Protein AF-A0A8S9YYG6-F1 (afdb_monomer_lite)

pLDDT: mean 79.01, std 20.48, range [34.97, 98.5]

Structure (mmCIF, N/CA/C/O backbone):
data_AF-A0A8S9YYG6-F1
#
_entry.id   AF-A0A8S9YYG6-F1
#
loop_
_atom_site.group_PDB
_atom_site.id
_atom_site.type_symbol
_atom_site.label_atom_id
_atom_site.label_alt_id
_atom_site.label_comp_id
_atom_site.label_asym_id
_atom_site.label_entity_id
_atom_site.label_seq_id
_atom_site.pdbx_PDB_ins_code
_atom_site.Cartn_x
_atom_site.Cartn_y
_atom_site.Cartn_z
_atom_site.occupancy
_atom_site.B_iso_or_equiv
_atom_site.auth_seq_id
_atom_site.auth_comp_id
_atom_site.auth_asym_id
_atom_site.auth_atom_id
_atom_site.pdbx_PDB_model_num
ATOM 1 N N . ALA A 1 1 ? 2.248 -17.897 -28.422 1.00 47.41 1 ALA A N 1
ATOM 2 C CA . ALA A 1 1 ? 2.903 -17.879 -27.096 1.00 47.41 1 ALA A CA 1
ATOM 3 C C . ALA A 1 1 ? 4.274 -17.181 -27.095 1.00 47.41 1 ALA A C 1
ATOM 5 O O . ALA A 1 1 ? 4.609 -16.596 -26.083 1.00 47.41 1 ALA A O 1
ATOM 6 N N . LEU A 1 2 ? 5.041 -17.162 -28.199 1.00 40.94 2 LEU A N 1
ATOM 7 C CA . LEU A 1 2 ? 6.378 -16.527 -28.265 1.00 40.94 2 LEU A CA 1
ATOM 8 C C . LEU A 1 2 ? 6.400 -14.985 -28.412 1.00 40.94 2 LEU A C 1
ATOM 10 O O . LEU A 1 2 ? 7.460 -14.387 -28.316 1.00 40.94 2 LEU A O 1
ATOM 14 N N . LEU A 1 3 ? 5.249 -14.335 -28.631 1.00 44.53 3 LEU A N 1
ATOM 15 C CA . LEU A 1 3 ? 5.132 -12.883 -28.876 1.00 44.53 3 LEU A CA 1
ATOM 16 C C . LEU A 1 3 ? 4.647 -12.075 -27.656 1.00 44.53 3 LEU A C 1
ATOM 18 O O . LEU A 1 3 ? 4.335 -10.899 -27.794 1.00 44.53 3 LEU A O 1
ATOM 22 N N . LEU A 1 4 ? 4.533 -12.703 -26.480 1.00 49.31 4 LEU A N 1
ATOM 23 C CA . LEU A 1 4 ? 3.984 -12.079 -25.263 1.00 49.31 4 LEU A CA 1
ATOM 24 C C . LEU A 1 4 ? 5.024 -11.867 -24.151 1.00 49.31 4 LEU A C 1
ATOM 26 O O . LEU A 1 4 ? 4.662 -11.413 -23.073 1.00 49.31 4 LEU A O 1
ATOM 30 N N . ASN A 1 5 ? 6.294 -12.177 -24.412 1.00 48.41 5 ASN A N 1
ATOM 31 C CA . ASN A 1 5 ? 7.400 -11.820 -23.524 1.00 48.41 5 ASN A CA 1
ATOM 32 C C . ASN A 1 5 ? 8.101 -10.570 -24.064 1.00 48.41 5 ASN A C 1
ATOM 34 O O . ASN A 1 5 ? 8.130 -10.365 -25.279 1.00 48.41 5 ASN A O 1
ATOM 38 N N . ASP A 1 6 ? 8.710 -9.782 -23.177 1.00 54.34 6 ASP A N 1
ATOM 39 C CA . ASP A 1 6 ? 9.427 -8.543 -23.521 1.00 54.34 6 ASP A CA 1
ATOM 40 C C . ASP A 1 6 ? 10.503 -8.761 -24.606 1.00 54.34 6 ASP A C 1
ATOM 42 O O . ASP A 1 6 ? 10.710 -7.914 -25.473 1.00 54.34 6 ASP A O 1
ATOM 46 N N . GLU A 1 7 ? 11.108 -9.951 -24.655 1.00 52.62 7 GLU A N 1
ATOM 47 C CA . GLU A 1 7 ? 12.046 -10.362 -25.711 1.00 52.62 7 GLU A CA 1
ATOM 48 C C . GLU A 1 7 ? 11.368 -10.560 -27.083 1.00 52.62 7 GLU A C 1
ATOM 50 O O . GLU A 1 7 ? 11.946 -10.253 -28.127 1.00 52.62 7 GLU A O 1
ATOM 55 N N . GLY A 1 8 ? 10.113 -11.017 -27.099 1.00 54.28 8 GLY A N 1
ATOM 56 C CA . GLY A 1 8 ? 9.310 -11.197 -28.311 1.00 54.28 8 GLY A CA 1
ATOM 57 C C . GLY A 1 8 ? 8.851 -9.874 -28.932 1.00 54.28 8 GLY A C 1
ATOM 58 O O . GLY A 1 8 ? 8.737 -9.782 -30.155 1.00 54.28 8 GLY A O 1
ATOM 59 N N . VAL A 1 9 ? 8.656 -8.831 -28.116 1.00 60.47 9 VAL A N 1
ATOM 60 C CA . VAL A 1 9 ? 8.326 -7.471 -28.583 1.00 60.47 9 VAL A CA 1
ATOM 61 C C . VAL A 1 9 ? 9.537 -6.815 -29.251 1.00 60.47 9 VAL A C 1
ATOM 63 O O . VAL A 1 9 ? 9.397 -6.195 -30.306 1.00 60.47 9 VAL A O 1
ATOM 66 N N . VAL A 1 10 ? 10.742 -7.018 -28.707 1.00 62.31 10 VAL A N 1
ATOM 67 C CA . VAL A 1 10 ? 11.998 -6.559 -29.329 1.00 62.31 10 VAL A CA 1
ATOM 68 C C . VAL A 1 10 ? 12.250 -7.281 -30.657 1.00 62.31 10 VAL A C 1
ATOM 70 O O . VAL A 1 10 ? 12.630 -6.648 -31.643 1.00 62.31 10 VAL A O 1
ATOM 73 N N . PHE A 1 11 ? 11.969 -8.586 -30.723 1.00 55.28 11 PHE A N 1
ATOM 74 C CA . PHE A 1 11 ? 12.115 -9.373 -31.951 1.00 55.28 11 PHE A CA 1
ATOM 75 C C . PHE A 1 11 ? 11.117 -8.948 -33.044 1.00 55.28 11 PHE A C 1
ATOM 77 O O . PHE A 1 11 ? 11.491 -8.806 -34.210 1.00 55.28 11 PHE A O 1
ATOM 84 N N . ALA A 1 12 ? 9.863 -8.668 -32.673 1.00 59.69 12 ALA A N 1
ATOM 85 C CA . ALA A 1 12 ? 8.864 -8.119 -33.590 1.00 59.69 12 ALA A CA 1
ATOM 86 C C . ALA A 1 12 ? 9.235 -6.700 -34.063 1.00 59.69 12 ALA A C 1
ATOM 88 O O . ALA A 1 12 ? 9.095 -6.397 -35.247 1.00 59.69 12 ALA A O 1
ATOM 89 N N . GLY A 1 13 ? 9.780 -5.854 -33.180 1.00 59.06 13 GLY A N 1
ATOM 90 C CA . GLY A 1 13 ? 10.281 -4.520 -33.533 1.00 59.06 13 GLY A CA 1
ATOM 91 C C . GLY A 1 13 ? 11.456 -4.548 -34.520 1.00 59.06 13 GLY A C 1
ATOM 92 O O . GLY A 1 13 ? 11.481 -3.764 -35.469 1.00 59.06 13 GLY A O 1
ATOM 93 N N . LEU A 1 14 ? 12.387 -5.495 -34.360 1.00 58.00 14 LEU A N 1
ATOM 94 C CA . LEU A 1 14 ? 13.479 -5.733 -35.315 1.00 58.00 14 LEU A CA 1
ATOM 95 C C . LEU A 1 14 ? 12.957 -6.205 -36.682 1.00 58.00 14 LEU A C 1
ATOM 97 O O . LEU A 1 14 ? 13.422 -5.717 -37.711 1.00 58.00 14 LEU A O 1
ATOM 101 N N . LEU A 1 15 ? 11.959 -7.094 -36.714 1.00 56.62 15 LEU A N 1
ATOM 102 C CA . LEU A 1 15 ? 11.349 -7.587 -37.959 1.00 56.62 15 LEU A CA 1
ATOM 103 C C . LEU A 1 15 ? 10.562 -6.508 -38.716 1.00 56.62 15 LEU A C 1
ATOM 105 O O . LEU A 1 15 ? 10.611 -6.470 -39.946 1.00 56.62 15 LEU A O 1
ATOM 109 N N . VAL A 1 16 ? 9.893 -5.594 -38.007 1.00 58.41 16 VAL A N 1
ATOM 110 C CA . VAL A 1 16 ? 9.243 -4.425 -38.625 1.00 58.41 16 VAL A CA 1
ATOM 111 C C . VAL A 1 16 ? 10.290 -3.505 -39.269 1.00 58.41 16 VAL A C 1
ATOM 113 O O . VAL A 1 16 ? 10.078 -3.031 -40.384 1.00 58.41 16 VAL A O 1
ATOM 116 N N . GLY A 1 17 ? 11.469 -3.344 -38.657 1.00 50.53 17 GLY A N 1
ATOM 117 C CA . GLY A 1 17 ? 12.606 -2.653 -39.281 1.00 50.53 17 GLY A CA 1
ATOM 118 C C . GLY A 1 17 ? 13.173 -3.381 -40.509 1.00 50.53 17 GLY A C 1
ATOM 119 O O . GLY A 1 17 ? 13.521 -2.740 -41.498 1.00 50.53 17 GLY A O 1
ATOM 120 N N . LEU A 1 18 ? 13.198 -4.717 -40.506 1.00 51.56 18 LEU A N 1
ATOM 121 C CA . LEU A 1 18 ? 13.651 -5.520 -41.651 1.00 51.56 18 LEU A CA 1
ATOM 122 C C . LEU A 1 18 ? 12.659 -5.507 -42.824 1.00 51.56 18 LEU A C 1
ATOM 124 O O . LEU A 1 18 ? 13.090 -5.580 -43.970 1.00 51.56 18 LEU A O 1
ATOM 128 N N . SER A 1 19 ? 11.357 -5.339 -42.568 1.00 48.84 19 SER A N 1
ATOM 129 C CA . SER A 1 19 ? 10.352 -5.155 -43.631 1.00 48.84 19 SER A CA 1
ATOM 130 C C . SER A 1 19 ? 10.497 -3.834 -44.403 1.00 48.84 19 SER A C 1
ATOM 132 O O . SER A 1 19 ? 9.931 -3.695 -45.481 1.00 48.84 19 SER A O 1
ATOM 134 N N . SER A 1 20 ? 11.295 -2.893 -43.878 1.00 48.16 20 SER A N 1
ATOM 135 C CA . SER A 1 20 ? 11.704 -1.660 -44.569 1.00 48.16 20 SER A CA 1
ATOM 136 C C . SER A 1 20 ? 13.059 -1.757 -45.281 1.00 48.16 20 SER A C 1
ATOM 138 O O . SER A 1 20 ? 13.496 -0.789 -45.901 1.00 48.16 20 SER A O 1
ATOM 140 N N . ILE A 1 21 ? 13.727 -2.915 -45.227 1.00 45.22 21 ILE A N 1
ATOM 141 C CA . ILE A 1 21 ? 14.883 -3.182 -46.083 1.00 45.22 21 ILE A CA 1
ATOM 142 C C . ILE A 1 21 ? 14.340 -3.708 -47.406 1.00 45.22 21 ILE A C 1
ATOM 144 O O . ILE A 1 21 ? 14.107 -4.905 -47.579 1.00 45.22 21 ILE A O 1
ATOM 148 N N . ASP A 1 22 ? 14.132 -2.785 -48.342 1.00 43.47 22 ASP A N 1
ATOM 149 C CA . ASP A 1 22 ? 13.953 -3.092 -49.755 1.00 43.47 22 ASP A CA 1
ATOM 150 C C . ASP A 1 22 ? 15.165 -3.900 -50.253 1.00 43.47 22 ASP A C 1
ATOM 152 O O . ASP A 1 22 ? 16.154 -3.358 -50.747 1.00 43.47 22 ASP A O 1
ATOM 156 N N . PHE A 1 23 ? 15.070 -5.230 -50.208 1.00 40.38 23 PHE A N 1
ATOM 157 C CA . PHE A 1 23 ? 15.963 -6.133 -50.947 1.00 40.38 23 PHE A CA 1
ATOM 158 C C . PHE A 1 23 ? 15.821 -5.978 -52.480 1.00 40.38 23 PHE A C 1
ATOM 160 O O . PHE A 1 23 ? 16.433 -6.720 -53.245 1.00 40.38 23 PHE A O 1
ATOM 167 N N . CYS A 1 24 ? 15.038 -5.000 -52.949 1.00 43.31 24 CYS A N 1
ATOM 168 C CA . CYS A 1 24 ? 14.761 -4.746 -54.357 1.00 43.31 24 CYS A CA 1
ATOM 169 C C . CYS A 1 24 ? 15.708 -3.736 -55.032 1.00 43.31 24 CYS A C 1
ATOM 171 O O . CYS A 1 24 ? 15.584 -3.542 -56.239 1.00 43.31 24 CYS A O 1
ATOM 173 N N . PHE A 1 25 ? 16.657 -3.107 -54.326 1.00 42.94 25 PHE A N 1
ATOM 174 C CA . PHE A 1 25 ? 17.347 -1.916 -54.859 1.00 42.94 25 PHE A CA 1
ATOM 175 C C . PHE A 1 25 ? 18.713 -2.117 -55.544 1.00 42.94 25 PHE A C 1
ATOM 177 O O . PHE A 1 25 ? 19.349 -1.133 -55.901 1.00 42.94 25 PHE A O 1
ATOM 184 N N . ALA A 1 26 ? 19.176 -3.350 -55.785 1.00 42.75 26 ALA A N 1
ATOM 185 C CA . ALA A 1 26 ? 20.445 -3.561 -56.512 1.00 42.75 26 ALA A CA 1
ATOM 186 C C . ALA A 1 26 ? 20.416 -4.620 -57.628 1.00 42.75 26 ALA A C 1
ATOM 188 O O . ALA A 1 26 ? 21.370 -4.709 -58.397 1.00 42.75 26 ALA A O 1
ATOM 189 N N . LEU A 1 27 ? 19.340 -5.406 -57.756 1.00 43.62 27 LEU A N 1
ATOM 190 C CA . LEU A 1 27 ? 19.240 -6.438 -58.800 1.00 43.62 27 LEU A CA 1
ATOM 191 C C . LEU A 1 27 ? 18.467 -5.986 -60.044 1.00 43.62 27 LEU A C 1
ATOM 193 O O . LEU A 1 27 ? 18.542 -6.655 -61.068 1.00 43.62 27 LEU A O 1
ATOM 197 N N . LYS A 1 28 ? 17.731 -4.869 -59.982 1.00 45.53 28 LYS A N 1
ATOM 198 C CA . LYS A 1 28 ? 16.857 -4.440 -61.084 1.00 45.53 28 LYS A CA 1
ATOM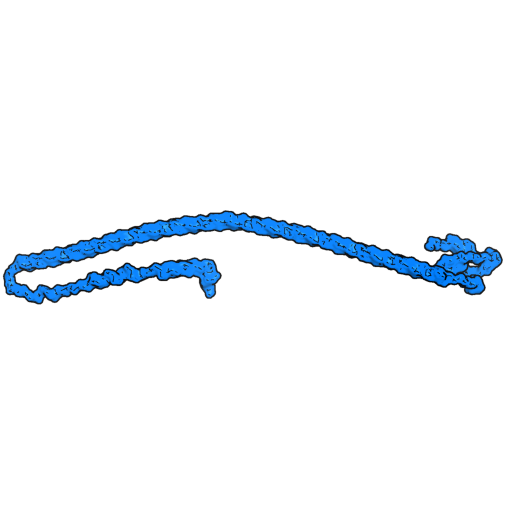 199 C C . LYS A 1 28 ? 17.552 -3.545 -62.114 1.00 45.53 28 LYS A C 1
ATOM 201 O O . LYS A 1 28 ? 17.238 -3.650 -63.293 1.00 45.53 28 LYS A O 1
ATOM 206 N N . ASP A 1 29 ? 18.533 -2.750 -61.691 1.00 46.09 29 ASP A N 1
ATOM 207 C CA . ASP A 1 29 ? 19.128 -1.716 -62.551 1.00 46.09 29 ASP A CA 1
ATOM 208 C C . ASP A 1 29 ? 20.400 -2.163 -63.294 1.00 46.09 29 ASP A C 1
ATOM 210 O O . ASP A 1 29 ? 20.856 -1.458 -64.185 1.00 46.09 29 ASP A O 1
ATOM 214 N N . ASN A 1 30 ? 20.939 -3.355 -63.001 1.00 45.44 30 ASN A N 1
ATOM 215 C CA . ASN A 1 30 ? 22.165 -3.872 -63.635 1.00 45.44 30 ASN A CA 1
ATOM 216 C C . ASN A 1 30 ? 21.951 -5.105 -64.534 1.00 45.44 30 ASN A C 1
ATOM 218 O O . ASN A 1 30 ? 22.908 -5.623 -65.101 1.00 45.44 30 ASN A O 1
ATOM 222 N N . LEU A 1 31 ? 20.712 -5.585 -64.702 1.00 49.50 31 LEU A N 1
ATOM 223 C CA . LEU A 1 31 ? 20.429 -6.682 -65.643 1.00 49.50 31 LEU A CA 1
ATOM 224 C C . LEU A 1 31 ? 20.452 -6.220 -67.108 1.00 49.50 31 LEU A C 1
ATOM 226 O O . LEU A 1 31 ? 20.709 -7.033 -67.986 1.00 49.50 31 LEU A O 1
ATOM 230 N N . GLY A 1 32 ? 20.255 -4.923 -67.369 1.00 49.50 32 GLY A N 1
ATOM 231 C CA . GLY A 1 32 ? 20.348 -4.354 -68.719 1.00 49.50 32 GLY A CA 1
ATOM 232 C C . GLY A 1 32 ? 21.781 -4.220 -69.252 1.00 49.50 32 GLY A C 1
ATOM 233 O O . GLY A 1 32 ? 21.962 -4.139 -70.460 1.00 49.50 32 GLY A O 1
ATOM 234 N N . GLU A 1 33 ? 22.801 -4.234 -68.384 1.00 46.62 33 GLU A N 1
ATOM 235 C CA . GLU A 1 33 ? 24.218 -4.202 -68.797 1.00 46.62 33 GLU A CA 1
ATOM 236 C C . GLU A 1 33 ? 24.792 -5.597 -69.108 1.00 46.62 33 GLU A C 1
ATOM 238 O O . GLU A 1 33 ? 25.866 -5.689 -69.703 1.00 46.62 33 GLU A O 1
ATOM 243 N N . LEU A 1 34 ? 24.081 -6.685 -68.769 1.00 43.09 34 LEU A N 1
ATOM 244 C CA . LEU A 1 34 ? 24.448 -8.046 -69.193 1.00 43.09 34 LEU A CA 1
ATOM 245 C C . LEU A 1 34 ? 23.932 -8.406 -70.598 1.00 43.09 34 LEU A C 1
ATOM 247 O O . LEU A 1 34 ? 24.411 -9.375 -71.182 1.00 43.09 34 LEU A O 1
ATOM 251 N N . ASP A 1 35 ? 23.012 -7.612 -71.152 1.00 42.75 35 ASP A N 1
ATOM 252 C CA . ASP A 1 35 ? 22.469 -7.756 -72.508 1.00 42.75 35 ASP A CA 1
ATOM 253 C C . ASP A 1 35 ? 23.277 -6.931 -73.527 1.00 42.75 35 ASP A C 1
ATOM 255 O O . ASP A 1 35 ? 22.727 -6.237 -74.383 1.00 42.75 35 ASP A O 1
ATOM 259 N N . TYR A 1 36 ? 24.611 -7.010 -73.476 1.00 39.31 36 TYR A N 1
ATOM 260 C CA . TYR A 1 36 ? 25.388 -6.689 -74.671 1.00 39.31 36 TYR A CA 1
ATOM 261 C C . TYR A 1 36 ? 25.234 -7.866 -75.638 1.00 39.31 36 TYR A C 1
ATOM 263 O O . TYR A 1 36 ? 25.725 -8.958 -75.331 1.00 39.31 36 TYR A O 1
ATOM 271 N N . PRO A 1 37 ? 24.594 -7.699 -76.813 1.00 37.88 37 PRO A N 1
ATOM 272 C CA . PRO A 1 37 ? 24.719 -8.700 -77.850 1.00 37.88 37 PRO A CA 1
ATOM 273 C C . PRO A 1 37 ? 26.208 -8.788 -78.162 1.00 37.88 37 PRO A C 1
ATOM 275 O O . PRO A 1 37 ? 26.823 -7.833 -78.641 1.00 37.88 37 PRO A O 1
ATOM 278 N N . VAL A 1 38 ? 26.813 -9.935 -77.865 1.00 38.41 38 VAL A N 1
ATOM 279 C CA . VAL A 1 38 ? 28.084 -10.282 -78.477 1.00 38.41 38 VAL A CA 1
ATOM 280 C C . VAL A 1 38 ? 27.770 -10.399 -79.964 1.00 38.41 38 VAL A C 1
ATOM 282 O O . VAL A 1 38 ? 27.287 -11.433 -80.420 1.00 38.41 38 VAL A O 1
ATOM 285 N N . CYS A 1 39 ? 27.945 -9.305 -80.709 1.00 34.97 39 CYS A N 1
ATOM 286 C CA . CYS A 1 39 ? 27.853 -9.292 -82.161 1.00 34.97 39 CYS A CA 1
ATOM 287 C C . CYS A 1 39 ? 28.974 -10.180 -82.709 1.00 34.97 39 CYS A C 1
ATOM 289 O O . CYS A 1 39 ? 30.041 -9.710 -83.095 1.00 34.97 39 CYS A O 1
ATOM 291 N N . PHE A 1 40 ? 28.718 -11.484 -82.762 1.00 37.22 40 PHE A N 1
ATOM 292 C CA . PHE A 1 40 ? 29.447 -12.447 -83.579 1.00 37.22 40 PHE A CA 1
ATOM 293 C C . PHE A 1 40 ? 28.984 -12.343 -85.041 1.00 37.22 40 PHE A C 1
ATOM 295 O O . PHE A 1 40 ? 28.676 -13.337 -85.682 1.00 37.22 40 PHE A O 1
ATOM 302 N N . GLU A 1 41 ? 28.944 -11.132 -85.592 1.00 41.06 41 GLU A N 1
ATOM 303 C CA . GLU A 1 41 ? 28.797 -10.911 -87.032 1.00 41.06 41 GLU A CA 1
ATOM 304 C C . GLU A 1 41 ? 29.797 -9.845 -87.481 1.00 41.06 41 GLU A C 1
ATOM 306 O O . GLU A 1 41 ? 29.459 -8.745 -87.896 1.00 41.06 41 GLU A O 1
ATOM 311 N N . CYS A 1 42 ? 31.079 -10.195 -87.395 1.00 36.22 42 CYS A N 1
ATOM 312 C CA . CYS A 1 42 ? 32.102 -9.620 -88.269 1.00 36.22 42 CYS A CA 1
ATOM 313 C C . CYS A 1 42 ? 33.007 -10.726 -88.836 1.00 36.22 42 CYS A C 1
ATOM 315 O O . CYS A 1 42 ? 34.211 -10.572 -89.004 1.00 36.22 42 CYS A O 1
ATOM 317 N N . ALA A 1 43 ? 32.411 -11.886 -89.121 1.00 40.59 43 ALA A N 1
ATOM 318 C CA . ALA A 1 43 ? 33.054 -12.982 -89.830 1.00 40.59 43 ALA A CA 1
ATOM 319 C C . ALA A 1 43 ? 32.411 -13.125 -91.211 1.00 40.59 43 ALA A C 1
ATOM 321 O O . ALA A 1 43 ? 31.717 -14.104 -91.447 1.00 40.59 43 ALA A O 1
ATOM 322 N N . GLN A 1 44 ? 32.591 -12.125 -92.085 1.00 46.09 44 GLN A N 1
ATOM 323 C CA . GLN A 1 44 ? 32.555 -12.263 -93.553 1.00 46.09 44 GLN A CA 1
ATOM 324 C C . GLN A 1 44 ? 32.662 -10.894 -94.244 1.00 46.09 44 GLN A C 1
ATOM 326 O O . GLN A 1 44 ? 31.712 -10.406 -94.844 1.00 46.09 44 GLN A O 1
ATOM 331 N N . VAL A 1 45 ? 33.856 -10.294 -94.251 1.00 40.72 45 VAL A N 1
ATOM 332 C CA . VAL A 1 45 ? 34.241 -9.402 -95.354 1.00 40.72 45 VAL A CA 1
ATOM 333 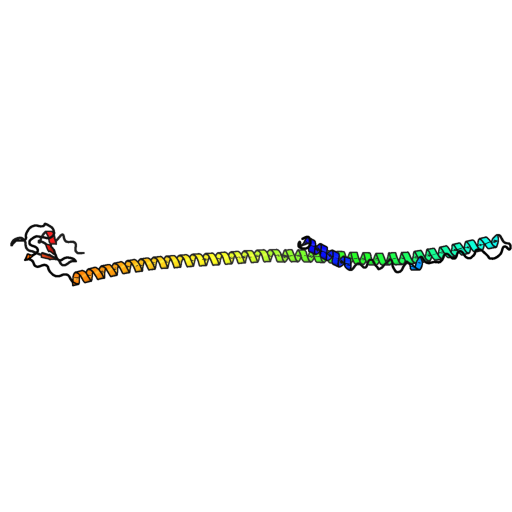C C . VAL A 1 45 ? 35.670 -9.732 -95.787 1.00 40.72 45 VAL A C 1
ATOM 335 O O . VAL A 1 45 ? 36.640 -9.307 -95.183 1.00 40.72 45 VAL A O 1
ATOM 338 N N . ARG A 1 46 ? 35.731 -10.518 -96.867 1.00 39.22 46 ARG A N 1
ATOM 339 C CA . ARG A 1 46 ? 36.767 -10.574 -97.912 1.00 39.22 46 ARG A CA 1
ATOM 340 C C . ARG A 1 46 ? 38.228 -10.803 -97.502 1.00 39.22 46 ARG A C 1
ATOM 342 O O . ARG A 1 46 ? 38.962 -9.893 -97.151 1.00 39.22 46 ARG A O 1
ATOM 349 N N . GLN A 1 47 ? 38.670 -12.026 -97.802 1.00 47.31 47 GLN A N 1
ATOM 350 C CA . GLN A 1 47 ? 40.029 -12.348 -98.238 1.00 47.31 47 GLN A CA 1
ATOM 351 C C . GLN A 1 47 ? 40.512 -11.368 -99.320 1.00 47.31 47 GLN A C 1
ATOM 353 O O . GLN A 1 47 ? 40.173 -11.568 -100.483 1.00 47.31 47 GLN A O 1
ATOM 358 N N . ILE A 1 48 ? 41.312 -10.363 -98.961 1.00 40.25 48 ILE A N 1
ATOM 359 C CA . ILE A 1 48 ? 42.364 -9.780 -99.809 1.00 40.25 48 ILE A CA 1
ATOM 360 C C . ILE A 1 48 ? 43.481 -9.292 -98.866 1.00 40.25 48 ILE A C 1
ATOM 362 O O . ILE A 1 48 ? 43.222 -8.463 -98.008 1.00 40.25 48 ILE A O 1
ATOM 366 N N . ALA A 1 49 ? 44.671 -9.884 -99.017 1.00 43.59 49 ALA A N 1
ATOM 367 C CA . ALA A 1 49 ? 46.012 -9.441 -98.606 1.00 43.59 49 ALA A CA 1
ATOM 368 C C . ALA A 1 49 ? 46.155 -8.347 -97.516 1.00 43.59 49 ALA A C 1
ATOM 370 O O . ALA A 1 49 ? 45.912 -7.185 -97.803 1.00 43.59 49 ALA A O 1
ATOM 371 N N . ASP A 1 50 ? 46.635 -8.719 -96.319 1.00 46.41 50 ASP A N 1
ATOM 372 C CA . ASP A 1 50 ? 47.794 -8.104 -95.629 1.00 46.41 50 ASP A CA 1
ATOM 373 C C . ASP A 1 50 ? 47.931 -8.666 -94.202 1.00 46.41 50 ASP A C 1
ATOM 375 O O . ASP A 1 50 ? 46.988 -8.626 -93.407 1.00 46.41 50 ASP A O 1
ATOM 379 N N . GLU A 1 51 ? 49.121 -9.151 -93.838 1.00 52.38 51 GLU A N 1
ATOM 380 C CA . GLU A 1 51 ? 49.451 -9.512 -92.446 1.00 52.38 51 GLU A CA 1
ATOM 381 C C . GLU A 1 51 ? 49.372 -8.287 -91.506 1.00 52.38 51 GLU A C 1
ATOM 383 O O . GLU A 1 51 ? 49.098 -8.438 -90.315 1.00 52.38 51 GLU A O 1
ATOM 388 N N . GLU A 1 52 ? 49.488 -7.066 -92.043 1.00 52.62 52 GLU A N 1
ATOM 389 C CA . GLU A 1 52 ? 49.335 -5.806 -91.302 1.00 52.62 52 GLU A CA 1
ATOM 390 C C . GLU A 1 52 ? 47.869 -5.476 -90.946 1.00 52.62 52 GLU A C 1
ATOM 392 O O . GLU A 1 52 ? 47.605 -4.953 -89.863 1.00 52.62 52 GLU A O 1
ATOM 397 N N . CYS A 1 53 ? 46.884 -5.841 -91.778 1.00 51.72 53 CYS A N 1
ATOM 398 C CA . CYS A 1 53 ? 45.463 -5.523 -91.536 1.00 51.72 53 CYS A CA 1
ATOM 399 C C . CYS A 1 53 ? 44.841 -6.348 -90.393 1.00 51.72 53 CYS A C 1
ATOM 401 O O . CYS A 1 53 ? 43.964 -5.874 -89.669 1.00 51.72 53 CYS A O 1
ATOM 403 N N . THR A 1 54 ? 45.314 -7.579 -90.189 1.00 57.88 54 THR A N 1
ATOM 404 C CA . THR A 1 54 ? 44.821 -8.451 -89.107 1.00 57.88 54 THR A CA 1
ATOM 405 C C . THR A 1 54 ? 45.319 -7.973 -87.741 1.00 57.88 54 THR A C 1
ATOM 407 O O . THR A 1 54 ? 44.578 -8.017 -86.759 1.00 57.88 54 THR A O 1
ATOM 410 N N . ALA A 1 55 ? 46.550 -7.454 -87.679 1.00 62.41 55 ALA A N 1
ATOM 411 C CA . ALA A 1 55 ? 47.117 -6.878 -86.464 1.00 62.41 55 ALA A CA 1
ATOM 412 C C . ALA A 1 55 ? 46.365 -5.609 -86.022 1.00 62.41 55 ALA A C 1
ATOM 414 O O . ALA A 1 55 ? 46.088 -5.451 -84.835 1.00 62.41 55 ALA A O 1
ATOM 415 N N . VAL A 1 56 ? 45.968 -4.747 -86.966 1.00 69.00 56 VAL A N 1
ATOM 416 C CA . VAL A 1 56 ? 45.189 -3.528 -86.675 1.00 69.00 56 VAL A CA 1
ATOM 417 C C . VAL A 1 56 ? 43.825 -3.863 -86.059 1.00 69.00 56 VAL A C 1
ATOM 419 O O . VAL A 1 56 ? 43.472 -3.299 -85.025 1.00 69.00 56 VAL A O 1
ATOM 422 N N . LEU A 1 57 ? 43.098 -4.840 -86.611 1.00 71.75 57 LEU A N 1
ATOM 423 C CA . LEU A 1 57 ? 41.796 -5.267 -86.076 1.00 71.75 57 LEU A CA 1
ATOM 424 C C . LEU A 1 57 ? 41.893 -5.895 -84.672 1.00 71.75 57 LEU A C 1
ATOM 426 O O . LEU A 1 57 ? 40.993 -5.720 -83.850 1.00 71.75 57 LEU A O 1
ATOM 430 N N . ILE A 1 58 ? 42.981 -6.615 -84.375 1.00 74.94 58 ILE A N 1
ATOM 431 C CA . ILE A 1 58 ? 43.231 -7.174 -83.035 1.00 74.94 58 ILE A CA 1
ATOM 432 C C . ILE A 1 58 ? 43.480 -6.048 -82.025 1.00 74.94 58 ILE A C 1
ATOM 434 O O . ILE A 1 58 ? 42.889 -6.061 -80.945 1.00 74.94 58 ILE A O 1
ATOM 438 N N . VAL A 1 59 ? 44.292 -5.052 -82.390 1.00 76.00 59 VAL A N 1
ATOM 439 C CA . VAL A 1 59 ? 44.572 -3.889 -81.535 1.00 76.00 59 VAL A CA 1
ATOM 440 C C . VAL A 1 59 ? 43.299 -3.079 -81.274 1.00 76.00 59 VAL A C 1
ATOM 442 O O . VAL A 1 59 ? 43.035 -2.719 -80.130 1.00 76.00 59 VAL A O 1
ATOM 445 N N . GLU A 1 60 ? 42.460 -2.841 -82.285 1.00 76.19 60 GLU A N 1
ATOM 446 C CA . GLU A 1 60 ? 41.176 -2.144 -82.105 1.00 76.19 60 GLU A CA 1
ATOM 447 C C . GLU A 1 60 ? 40.218 -2.906 -81.173 1.00 76.19 60 GLU A C 1
ATOM 449 O O . GLU A 1 60 ? 39.570 -2.302 -80.311 1.00 76.19 60 GLU A O 1
ATOM 454 N N . LEU A 1 61 ? 40.165 -4.238 -81.280 1.00 79.44 61 LEU A N 1
ATOM 455 C CA . LEU A 1 61 ? 39.368 -5.081 -80.386 1.00 79.44 61 LEU A CA 1
ATOM 456 C C . LEU A 1 61 ? 39.886 -5.045 -78.937 1.00 79.44 61 LEU A C 1
ATOM 458 O O . LEU A 1 61 ? 39.090 -5.031 -77.996 1.00 79.44 61 LEU A O 1
ATOM 462 N N . GLU A 1 62 ? 41.203 -5.036 -78.737 1.00 81.81 62 GLU A N 1
ATOM 463 C CA . GLU A 1 62 ? 41.814 -4.899 -77.409 1.00 81.81 62 GLU A CA 1
ATOM 464 C C . GLU A 1 62 ? 41.570 -3.513 -76.803 1.00 81.81 62 GLU A C 1
ATOM 466 O O . GLU A 1 62 ? 41.240 -3.418 -75.620 1.00 81.81 62 GLU A O 1
ATOM 471 N N . VAL A 1 63 ? 41.625 -2.450 -77.611 1.00 82.81 63 VAL A N 1
ATOM 472 C CA . VAL A 1 63 ? 41.276 -1.087 -77.182 1.00 82.81 63 VAL A CA 1
ATOM 473 C C . VAL A 1 63 ? 39.809 -1.006 -76.750 1.00 82.81 63 VAL A C 1
ATOM 475 O O . VAL A 1 63 ? 39.521 -0.466 -75.682 1.00 82.81 63 VAL A O 1
ATOM 478 N N . LEU A 1 64 ? 38.875 -1.595 -77.503 1.00 81.75 64 LEU A N 1
ATOM 479 C CA . LEU A 1 64 ? 37.458 -1.638 -77.113 1.00 81.75 64 LEU A CA 1
ATOM 480 C C . LEU A 1 64 ? 37.231 -2.419 -75.808 1.00 81.75 64 LEU A C 1
ATOM 482 O O . LEU A 1 64 ? 36.446 -1.988 -74.959 1.00 81.75 64 LEU A O 1
ATOM 486 N N . LYS A 1 65 ? 37.947 -3.533 -75.605 1.00 85.75 65 LYS A N 1
ATOM 487 C CA . LYS A 1 65 ? 37.911 -4.28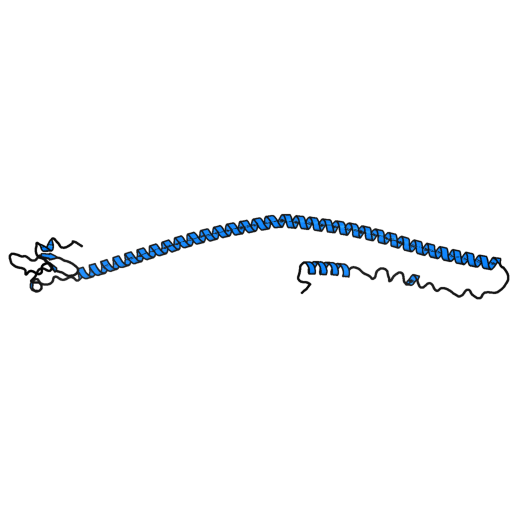4 -74.338 1.00 85.75 65 LYS A CA 1
ATOM 488 C C . LYS A 1 65 ? 38.447 -3.458 -73.170 1.00 85.75 65 LYS A C 1
ATOM 490 O O . LYS A 1 65 ? 37.850 -3.490 -72.098 1.00 85.75 65 LYS A O 1
ATOM 495 N N . LEU A 1 66 ? 39.526 -2.701 -73.366 1.00 84.81 66 LEU A N 1
ATOM 496 C CA . LEU A 1 66 ? 40.071 -1.812 -72.335 1.00 84.81 66 LEU A CA 1
ATOM 497 C C . LEU A 1 66 ? 39.075 -0.711 -71.957 1.00 84.81 66 LEU A C 1
ATOM 499 O O . LEU A 1 66 ? 38.823 -0.511 -70.772 1.00 84.81 66 LEU A O 1
ATOM 503 N N . VAL A 1 67 ? 38.427 -0.081 -72.941 1.00 87.06 67 VAL A N 1
ATOM 504 C CA . VAL A 1 67 ? 37.385 0.933 -72.695 1.00 87.06 67 VAL A CA 1
ATOM 505 C C . VAL A 1 67 ? 36.197 0.344 -71.922 1.00 87.06 67 VAL A C 1
ATOM 507 O O . VAL A 1 67 ? 35.703 0.964 -70.980 1.00 87.06 67 VAL A O 1
ATOM 510 N N . SER A 1 68 ? 35.763 -0.873 -72.265 1.00 87.06 68 SER A N 1
ATOM 511 C CA . SER A 1 68 ? 34.724 -1.604 -71.522 1.00 87.06 68 SER A CA 1
ATOM 512 C C . SER A 1 68 ? 35.135 -1.897 -70.075 1.00 87.06 68 SER A C 1
ATOM 514 O O . SER A 1 68 ? 34.311 -1.783 -69.166 1.00 87.06 68 SER A O 1
ATOM 516 N N . VAL A 1 69 ? 36.388 -2.295 -69.847 1.00 90.56 69 VAL A N 1
ATOM 517 C CA . VAL A 1 69 ? 36.911 -2.578 -68.503 1.00 90.56 69 VAL A CA 1
ATOM 518 C C . VAL A 1 69 ? 37.016 -1.294 -67.678 1.00 90.56 69 VAL A C 1
ATOM 520 O O . VAL A 1 69 ? 36.647 -1.301 -66.504 1.00 90.56 69 VAL A O 1
ATOM 523 N N . ASP A 1 70 ? 37.438 -0.180 -68.278 1.00 89.81 70 ASP A N 1
ATOM 524 C CA . ASP A 1 70 ? 37.497 1.124 -67.610 1.00 89.81 70 ASP A CA 1
ATOM 525 C C . ASP A 1 70 ? 36.103 1.643 -67.230 1.00 89.81 70 ASP A C 1
ATOM 527 O O . ASP A 1 70 ? 35.916 2.170 -66.129 1.00 89.81 70 ASP A O 1
ATOM 531 N N . ALA A 1 71 ? 35.101 1.436 -68.089 1.00 88.50 71 ALA A N 1
ATOM 532 C CA . ALA A 1 71 ? 33.710 1.751 -67.769 1.00 88.50 71 ALA A CA 1
ATOM 533 C C . ALA A 1 71 ? 33.190 0.910 -66.587 1.00 88.50 71 ALA A C 1
ATOM 535 O O . ALA A 1 71 ? 32.606 1.463 -65.650 1.00 88.50 71 ALA A O 1
ATOM 536 N N . GLY A 1 72 ? 33.470 -0.400 -66.580 1.00 91.38 72 GLY A N 1
ATOM 537 C CA . GLY A 1 72 ? 33.118 -1.296 -65.471 1.00 91.38 72 GLY A CA 1
ATOM 538 C C . GLY A 1 72 ? 33.847 -0.961 -64.165 1.00 91.38 72 GLY A C 1
ATOM 539 O O . GLY A 1 72 ? 33.275 -1.033 -63.078 1.00 91.38 72 GLY A O 1
ATOM 540 N N . LYS A 1 73 ? 35.103 -0.515 -64.243 1.00 94.31 73 LYS A N 1
ATOM 541 C CA . LYS A 1 73 ? 35.843 -0.019 -63.078 1.00 94.31 73 LYS A CA 1
ATOM 542 C C . LYS A 1 73 ? 35.203 1.249 -62.513 1.00 94.31 73 LYS A C 1
ATOM 544 O O . LYS A 1 73 ? 34.998 1.343 -61.305 1.00 94.31 73 LYS A O 1
ATOM 549 N N . ALA A 1 74 ? 34.843 2.200 -63.374 1.00 92.50 74 ALA A N 1
ATOM 550 C CA . ALA A 1 74 ? 34.205 3.442 -62.951 1.00 92.50 74 ALA A CA 1
ATOM 551 C C . ALA A 1 74 ? 32.825 3.206 -62.308 1.00 92.50 74 ALA A C 1
ATOM 553 O O . ALA A 1 74 ? 32.471 3.907 -61.355 1.00 92.50 74 ALA A O 1
ATOM 554 N N . SER A 1 75 ? 32.045 2.231 -62.791 1.00 93.44 75 SER A N 1
ATOM 555 C CA . SER A 1 75 ? 30.767 1.863 -62.165 1.00 93.44 75 SER A CA 1
ATOM 556 C C . SER A 1 75 ? 30.978 1.221 -60.789 1.00 93.44 75 SER A C 1
ATOM 558 O O . SER A 1 75 ? 30.345 1.644 -59.817 1.00 93.44 75 SER A O 1
ATOM 560 N N . LEU A 1 76 ? 31.934 0.297 -60.660 1.00 94.38 76 LEU A N 1
ATOM 561 C CA . LEU A 1 76 ? 32.303 -0.309 -59.376 1.00 94.38 76 LEU A CA 1
ATOM 562 C C . LEU A 1 76 ? 32.816 0.723 -58.363 1.00 94.38 76 LEU A C 1
ATOM 564 O O . LEU A 1 76 ? 32.421 0.678 -57.198 1.00 94.38 76 LEU A O 1
ATOM 568 N N . ASP A 1 77 ? 33.634 1.687 -58.790 1.00 94.44 77 ASP A N 1
ATOM 569 C CA . ASP A 1 77 ? 34.135 2.756 -57.918 1.00 94.44 77 ASP A CA 1
ATOM 570 C C . ASP A 1 77 ? 32.993 3.624 -57.361 1.00 94.44 77 ASP A C 1
ATOM 572 O O . ASP A 1 77 ? 33.016 4.009 -56.186 1.00 94.44 77 ASP A O 1
ATOM 576 N N . ARG A 1 78 ? 31.946 3.882 -58.159 1.00 94.69 78 ARG A N 1
ATOM 577 C CA . ARG A 1 78 ? 30.734 4.581 -57.691 1.00 94.69 78 ARG A CA 1
ATOM 578 C C . ARG A 1 78 ? 29.969 3.758 -56.659 1.00 94.69 78 ARG A C 1
ATOM 580 O O . ARG A 1 78 ? 29.580 4.304 -55.627 1.00 94.69 78 ARG A O 1
ATOM 587 N N . VAL A 1 79 ? 29.797 2.458 -56.900 1.00 95.31 79 VAL A N 1
ATOM 588 C CA . VAL A 1 79 ? 29.136 1.550 -55.946 1.00 95.31 79 VAL A CA 1
ATOM 589 C C . VAL A 1 79 ? 29.919 1.490 -54.634 1.00 95.31 79 VAL A C 1
ATOM 591 O O . VAL A 1 79 ? 29.336 1.627 -53.560 1.00 95.31 79 VAL A O 1
ATOM 594 N N . LEU A 1 80 ? 31.247 1.369 -54.694 1.00 95.38 80 LEU A N 1
ATOM 595 C CA . LEU A 1 80 ? 32.102 1.385 -53.505 1.00 95.38 80 LEU A CA 1
ATOM 596 C C . LEU A 1 80 ? 31.993 2.705 -52.734 1.00 95.38 80 LEU A C 1
ATOM 598 O O . LEU A 1 80 ? 31.934 2.691 -51.503 1.00 95.38 80 LEU A O 1
ATOM 602 N N . ALA A 1 81 ? 31.943 3.844 -53.429 1.00 95.38 81 ALA A N 1
ATOM 603 C CA . ALA A 1 81 ? 31.735 5.142 -52.793 1.00 95.38 81 ALA A CA 1
ATOM 604 C C . ALA A 1 81 ? 30.365 5.222 -52.096 1.00 95.38 81 ALA A C 1
ATOM 606 O O . ALA A 1 81 ? 30.285 5.664 -50.948 1.00 95.38 81 ALA A O 1
ATOM 607 N N . GLN A 1 82 ? 29.306 4.733 -52.743 1.00 96.25 82 GLN A N 1
ATOM 608 C CA . GLN A 1 82 ? 27.961 4.699 -52.170 1.00 96.25 82 GLN A CA 1
ATOM 609 C C . GLN A 1 82 ? 27.882 3.793 -50.934 1.00 96.25 82 GLN A C 1
ATOM 611 O O . GLN A 1 82 ? 27.355 4.211 -49.901 1.00 96.25 82 GLN A O 1
ATOM 616 N N . LEU A 1 83 ? 28.463 2.592 -50.995 1.00 95.81 83 LEU A N 1
ATOM 617 C CA . LEU A 1 83 ? 28.506 1.665 -49.861 1.00 95.81 83 LEU A CA 1
ATOM 618 C C . LEU A 1 83 ? 29.273 2.253 -48.671 1.00 95.81 83 LEU A C 1
ATOM 620 O O . LEU A 1 83 ? 28.861 2.079 -47.526 1.00 95.81 83 LEU A O 1
ATOM 624 N N . ARG A 1 84 ? 30.359 2.999 -48.915 1.00 97.56 84 ARG A N 1
ATOM 625 C CA . ARG A 1 84 ? 31.099 3.695 -47.848 1.00 97.56 84 ARG A CA 1
ATOM 626 C C . ARG A 1 84 ? 30.248 4.752 -47.147 1.00 97.56 84 ARG A C 1
ATOM 628 O O . ARG A 1 84 ? 30.293 4.839 -45.922 1.00 97.56 84 ARG A O 1
ATOM 635 N N . LEU A 1 85 ? 29.459 5.523 -47.898 1.00 96.31 85 LEU A N 1
ATOM 636 C CA . LEU A 1 85 ? 28.537 6.504 -47.316 1.00 96.31 85 LEU A CA 1
ATOM 637 C C . LEU A 1 85 ? 27.448 5.820 -46.482 1.00 96.31 85 LEU A C 1
ATOM 639 O O . LEU A 1 85 ? 27.193 6.244 -45.357 1.00 96.31 85 LEU A O 1
ATOM 643 N N . GLN A 1 86 ? 26.864 4.730 -46.987 1.00 95.75 86 GLN A N 1
ATOM 644 C CA . GLN A 1 86 ? 25.860 3.955 -46.250 1.00 95.75 86 GLN A CA 1
ATOM 645 C C . GLN A 1 86 ? 26.425 3.338 -44.967 1.00 95.75 86 GLN A C 1
ATOM 647 O O . GLN A 1 86 ? 25.778 3.402 -43.925 1.00 95.75 86 GLN A O 1
ATOM 652 N N . LEU A 1 87 ? 27.640 2.784 -45.009 1.00 96.81 87 LEU A N 1
ATOM 653 C CA . LEU A 1 87 ? 28.306 2.268 -43.811 1.00 96.81 87 LEU A CA 1
ATOM 654 C C . LEU A 1 87 ? 28.549 3.375 -42.784 1.00 96.81 87 LEU A C 1
ATOM 656 O O . LEU A 1 87 ? 28.312 3.160 -41.596 1.00 96.81 87 LEU A O 1
ATOM 660 N N . SER A 1 88 ? 28.973 4.560 -43.231 1.00 96.94 88 SER A N 1
ATOM 661 C CA . SER A 1 88 ? 29.167 5.699 -42.333 1.00 96.94 88 SER A CA 1
ATOM 662 C C . SER A 1 88 ? 27.853 6.155 -41.693 1.00 96.94 88 SER A C 1
ATOM 664 O O . SER A 1 88 ? 27.845 6.443 -40.498 1.00 96.94 88 SER A O 1
ATOM 666 N N . ASP A 1 89 ? 26.755 6.214 -42.450 1.00 96.75 89 ASP A N 1
ATOM 667 C CA . ASP A 1 89 ? 25.431 6.569 -41.920 1.00 96.75 89 ASP A CA 1
ATOM 668 C C . ASP A 1 89 ? 24.912 5.520 -40.926 1.00 96.75 89 ASP A C 1
ATOM 670 O O . ASP A 1 89 ? 24.455 5.839 -39.830 1.00 96.75 89 ASP A O 1
ATOM 674 N N . LEU A 1 90 ? 25.051 4.235 -41.250 1.00 96.50 90 LEU A N 1
ATOM 675 C CA . LEU A 1 90 ? 24.667 3.167 -40.330 1.00 96.50 90 LEU A CA 1
ATOM 676 C C . LEU A 1 90 ? 25.495 3.212 -39.042 1.00 96.50 90 LEU A C 1
ATOM 678 O O . LEU A 1 90 ? 24.951 3.037 -37.952 1.00 96.50 90 LEU A O 1
ATOM 682 N N . GLN A 1 91 ? 26.791 3.500 -39.135 1.00 97.75 91 GLN A N 1
ATOM 683 C CA . GLN A 1 91 ? 27.663 3.614 -37.971 1.00 97.75 91 GLN A CA 1
ATOM 684 C C . GLN A 1 91 ? 27.274 4.790 -37.061 1.00 97.75 91 GLN A C 1
ATOM 686 O O . GLN A 1 91 ? 27.267 4.638 -35.831 1.00 97.75 91 GLN A O 1
ATOM 691 N N . THR A 1 92 ? 26.917 5.947 -37.629 1.00 96.88 92 THR A N 1
ATOM 692 C CA . THR A 1 92 ? 26.444 7.091 -36.832 1.00 96.88 92 THR A CA 1
ATOM 693 C C . THR A 1 92 ? 25.102 6.775 -36.179 1.00 96.88 92 THR A C 1
ATOM 695 O O . THR A 1 92 ? 24.953 7.010 -34.977 1.00 96.88 92 THR A O 1
ATOM 698 N N . ARG A 1 93 ? 24.166 6.157 -36.908 1.00 96.81 93 ARG A N 1
ATOM 699 C CA . ARG A 1 93 ? 22.857 5.741 -36.378 1.00 96.81 93 ARG A CA 1
ATOM 700 C C . ARG A 1 93 ? 22.985 4.722 -35.246 1.00 96.81 93 ARG A C 1
ATOM 702 O O . ARG A 1 93 ? 22.372 4.907 -34.197 1.00 96.81 93 ARG A O 1
ATOM 709 N N . CYS A 1 94 ? 23.832 3.704 -35.399 1.00 96.50 94 CYS A N 1
ATOM 710 C CA . CYS A 1 94 ? 24.125 2.741 -34.333 1.00 96.50 94 CYS A CA 1
ATOM 711 C C . CYS A 1 94 ? 24.691 3.426 -33.082 1.00 96.50 94 CYS A C 1
ATOM 713 O O . CYS A 1 94 ? 24.262 3.132 -31.966 1.00 96.50 94 CYS A O 1
ATOM 715 N N . SER A 1 95 ? 25.612 4.377 -33.255 1.00 96.81 95 SER A N 1
ATOM 716 C CA . SER A 1 95 ? 26.205 5.115 -32.133 1.00 96.81 95 SER A CA 1
ATOM 717 C C . SER A 1 95 ? 25.173 5.998 -31.422 1.00 96.81 95 SER A C 1
ATOM 719 O O . SER A 1 95 ? 25.110 6.028 -30.192 1.00 96.81 95 SER A O 1
ATOM 721 N N . GLN A 1 96 ? 24.317 6.684 -32.184 1.00 96.62 96 GLN A N 1
ATOM 722 C CA . GLN A 1 96 ? 23.215 7.480 -31.639 1.00 96.62 96 GLN A CA 1
ATOM 723 C C . GLN A 1 96 ? 22.233 6.607 -30.858 1.00 96.62 96 GLN A C 1
ATOM 725 O O . GLN A 1 96 ? 21.859 6.958 -29.739 1.00 96.62 96 GLN A O 1
ATOM 730 N N . GLN A 1 97 ? 21.859 5.450 -31.404 1.00 96.06 97 GLN A N 1
ATOM 731 C CA . GLN A 1 97 ? 20.943 4.530 -30.738 1.00 96.06 97 GLN A CA 1
ATOM 732 C C . GLN A 1 97 ? 21.547 3.937 -29.461 1.00 96.06 97 GLN A C 1
ATOM 734 O O . GLN A 1 97 ? 20.855 3.829 -28.448 1.00 96.06 97 GLN A O 1
ATOM 739 N N . GLN A 1 98 ? 22.844 3.624 -29.463 1.00 97.00 98 GLN A N 1
ATOM 740 C CA . GLN A 1 98 ? 23.549 3.193 -28.258 1.00 97.00 98 GLN A CA 1
ATOM 741 C C . GLN A 1 98 ? 23.526 4.278 -27.171 1.00 97.00 98 GLN A C 1
ATOM 743 O O . GLN A 1 98 ? 23.292 3.974 -26.001 1.00 97.00 98 GLN A O 1
ATOM 748 N N . ASN A 1 99 ? 23.736 5.542 -27.541 1.00 97.12 99 ASN A N 1
ATOM 749 C CA . ASN A 1 99 ? 23.674 6.656 -26.596 1.00 97.12 99 ASN A CA 1
ATOM 750 C C . ASN A 1 99 ? 22.251 6.879 -26.067 1.00 97.12 99 ASN A C 1
ATOM 752 O O . ASN A 1 99 ? 22.075 7.058 -24.865 1.00 97.12 99 ASN A O 1
ATOM 756 N N . ALA A 1 100 ? 21.235 6.799 -26.929 1.00 95.81 100 ALA A N 1
ATOM 757 C CA . ALA A 1 100 ? 19.836 6.895 -26.515 1.00 95.81 100 ALA A CA 1
ATOM 758 C C . ALA A 1 100 ? 19.460 5.783 -25.521 1.00 95.81 100 ALA A C 1
ATOM 760 O O . ALA A 1 100 ? 18.847 6.062 -24.493 1.00 95.81 100 ALA A O 1
ATOM 761 N N . SER A 1 101 ? 19.891 4.545 -25.781 1.00 95.88 101 SER A N 1
ATOM 762 C CA . SER A 1 101 ? 19.675 3.412 -24.876 1.00 95.88 101 SER A CA 1
ATOM 763 C C . SER A 1 101 ? 20.346 3.620 -23.512 1.00 95.88 101 SER A C 1
ATOM 765 O O . SER A 1 101 ? 19.724 3.359 -22.483 1.00 95.88 101 SER A O 1
ATOM 767 N N . LYS A 1 102 ? 21.572 4.163 -23.476 1.00 97.25 102 LYS A N 1
ATOM 768 C CA . LYS A 1 102 ? 22.256 4.514 -22.217 1.00 97.25 102 LYS A CA 1
ATOM 769 C C . LYS A 1 102 ? 21.488 5.569 -21.419 1.00 97.25 102 LYS A C 1
ATOM 771 O O . LYS A 1 102 ? 21.240 5.364 -20.236 1.00 97.25 102 LYS A O 1
ATOM 776 N N . ILE A 1 103 ? 21.049 6.645 -22.075 1.00 96.69 103 ILE A N 1
ATOM 777 C CA . ILE A 1 103 ? 20.264 7.711 -21.430 1.00 96.69 103 ILE A CA 1
ATOM 778 C C . ILE A 1 103 ? 18.949 7.151 -20.874 1.00 96.69 103 ILE A C 1
ATOM 780 O O . ILE A 1 103 ? 18.566 7.465 -19.748 1.00 96.69 103 ILE A O 1
ATOM 784 N N . GLN A 1 104 ? 18.260 6.295 -21.634 1.00 94.75 104 GLN A N 1
ATOM 785 C CA . GLN A 1 104 ? 17.039 5.637 -21.163 1.00 94.75 104 GLN A CA 1
ATOM 786 C C . GLN A 1 104 ? 17.302 4.767 -19.931 1.00 94.75 104 GLN A C 1
ATOM 788 O O . GLN A 1 104 ? 16.525 4.820 -18.979 1.00 94.75 104 GLN A O 1
ATOM 793 N N . GLN A 1 105 ? 18.399 4.009 -19.915 1.00 96.00 105 GLN A N 1
ATOM 794 C CA . GLN A 1 105 ? 18.770 3.181 -18.770 1.00 96.00 105 GLN A CA 1
ATOM 795 C C . GLN A 1 105 ? 19.060 4.027 -17.522 1.00 96.00 105 GLN A C 1
ATOM 797 O O . GLN A 1 105 ? 18.592 3.698 -16.433 1.00 96.00 105 GLN A O 1
ATOM 802 N N . GLU A 1 106 ? 19.789 5.131 -17.669 1.00 95.69 106 GLU A N 1
ATOM 803 C CA . GLU A 1 106 ? 20.074 6.066 -16.574 1.00 95.69 106 GLU A CA 1
ATOM 804 C C . GLU A 1 106 ? 18.792 6.719 -16.037 1.00 95.69 106 GLU A C 1
ATOM 806 O O . GLU A 1 106 ? 18.594 6.812 -14.821 1.00 95.69 106 GLU A O 1
ATOM 811 N N . LEU A 1 107 ? 17.873 7.105 -16.927 1.00 95.31 107 LEU A N 1
ATOM 812 C CA . LEU A 1 107 ? 16.577 7.655 -16.537 1.00 95.31 107 LEU A CA 1
ATOM 813 C C . LEU A 1 107 ? 15.729 6.615 -15.790 1.00 95.31 107 LEU A C 1
ATOM 815 O O . LEU A 1 107 ? 15.157 6.923 -14.746 1.00 95.31 107 LEU A O 1
ATOM 819 N N . LEU A 1 108 ? 15.684 5.373 -16.276 1.00 94.19 108 LEU A N 1
ATOM 820 C CA . LEU A 1 108 ? 14.978 4.285 -15.597 1.00 94.19 108 LEU A CA 1
ATOM 821 C C . LEU A 1 108 ? 15.546 4.049 -14.197 1.00 94.19 108 LEU A C 1
ATOM 823 O O . LEU A 1 108 ? 14.780 4.012 -13.237 1.00 94.19 108 LEU A O 1
ATOM 827 N N . CYS A 1 109 ? 16.870 3.965 -14.056 1.00 93.56 109 CYS A N 1
ATOM 828 C CA . CYS A 1 109 ? 17.513 3.805 -12.752 1.00 93.56 109 CYS A CA 1
ATOM 829 C C . CYS A 1 109 ? 17.214 4.982 -11.809 1.00 93.56 109 CYS A C 1
ATOM 831 O O . CYS A 1 109 ? 16.878 4.763 -10.643 1.00 93.56 109 CYS A O 1
ATOM 833 N N . SER A 1 110 ? 17.297 6.219 -12.309 1.00 94.75 110 SER A N 1
ATOM 834 C CA . SER A 1 110 ? 17.077 7.422 -11.493 1.00 94.75 110 SER A CA 1
ATOM 835 C C . SER A 1 110 ? 15.625 7.603 -11.051 1.00 94.75 110 SER A C 1
ATOM 837 O O . SER A 1 110 ? 15.394 8.164 -9.986 1.00 94.75 110 SER A O 1
ATOM 839 N N . LEU A 1 111 ? 14.647 7.103 -11.813 1.00 95.31 111 LEU A N 1
ATOM 840 C CA . LEU A 1 111 ? 13.232 7.151 -11.434 1.00 95.31 111 LEU A CA 1
ATOM 841 C C . LEU A 1 111 ? 12.796 5.939 -10.600 1.00 95.31 111 LEU A C 1
ATOM 843 O O . LEU A 1 111 ? 11.938 6.071 -9.726 1.00 95.31 111 LEU A O 1
ATOM 847 N N . GLN A 1 112 ? 13.370 4.759 -10.842 1.00 95.00 112 GLN A N 1
ATOM 848 C CA . GLN A 1 112 ? 12.927 3.519 -10.205 1.00 95.00 112 GLN A CA 1
ATOM 849 C C . GLN A 1 112 ? 13.211 3.493 -8.699 1.00 95.00 112 GLN A C 1
ATOM 851 O O . GLN A 1 112 ? 12.366 3.012 -7.942 1.00 95.00 112 GLN A O 1
ATOM 856 N N . LEU A 1 113 ? 14.369 3.994 -8.257 1.00 90.94 113 LEU A N 1
ATOM 857 C CA . LEU A 1 113 ? 14.723 4.025 -6.832 1.00 90.94 113 LEU A CA 1
ATOM 858 C C . LEU A 1 113 ? 13.806 4.969 -6.028 1.00 90.94 113 LEU A C 1
ATOM 860 O O . LEU A 1 113 ? 13.140 4.470 -5.120 1.00 90.94 113 LEU A O 1
ATOM 864 N N . PRO A 1 114 ? 13.632 6.255 -6.401 1.00 94.94 114 PRO A N 1
ATOM 865 C CA . PRO A 1 114 ? 12.739 7.160 -5.675 1.00 94.94 114 PRO A CA 1
ATOM 866 C C . PRO A 1 114 ? 11.278 6.713 -5.694 1.00 94.94 114 PRO A C 1
ATOM 868 O O . PRO A 1 114 ? 10.550 6.929 -4.727 1.00 94.94 114 PRO A O 1
ATOM 871 N N . LEU A 1 115 ? 10.821 6.091 -6.789 1.00 95.19 115 LEU A N 1
ATOM 872 C CA . LEU A 1 115 ? 9.474 5.524 -6.843 1.00 95.19 115 LEU A CA 1
ATOM 873 C C . LEU A 1 115 ? 9.318 4.385 -5.838 1.00 95.19 115 LEU A C 1
ATOM 875 O O . LEU A 1 115 ? 8.338 4.379 -5.096 1.00 95.19 115 LEU A O 1
ATOM 879 N N . LYS A 1 116 ? 10.282 3.458 -5.774 1.00 94.25 116 LYS A N 1
ATOM 880 C CA . LYS A 1 116 ? 10.266 2.372 -4.786 1.00 94.25 116 LYS A CA 1
ATOM 881 C C . LYS A 1 116 ? 10.264 2.928 -3.365 1.00 94.25 116 LYS A C 1
ATOM 883 O O . LYS A 1 116 ? 9.366 2.581 -2.604 1.00 94.25 116 LYS A O 1
ATOM 888 N N . GLU A 1 117 ? 11.176 3.839 -3.047 1.00 95.25 117 GLU A N 1
ATOM 889 C CA . GLU A 1 117 ? 11.270 4.475 -1.726 1.00 95.25 117 GLU A CA 1
ATOM 890 C C . GLU A 1 117 ? 9.960 5.168 -1.338 1.00 95.25 117 GLU A C 1
ATOM 892 O O . GLU A 1 117 ? 9.360 4.838 -0.313 1.00 95.25 117 GLU A O 1
ATOM 897 N N . ARG A 1 118 ? 9.420 6.023 -2.216 1.00 95.62 118 ARG A N 1
ATOM 898 C CA . ARG A 1 118 ? 8.147 6.715 -1.970 1.00 95.62 118 ARG A CA 1
ATOM 899 C C . ARG A 1 118 ? 6.984 5.739 -1.782 1.00 95.62 118 ARG A C 1
ATOM 901 O O . ARG A 1 118 ? 6.116 5.975 -0.942 1.00 95.62 118 ARG A O 1
ATOM 908 N N . THR A 1 119 ? 6.934 4.650 -2.554 1.00 95.00 119 THR A N 1
ATOM 909 C CA . THR A 1 119 ? 5.895 3.626 -2.362 1.00 95.00 119 THR A CA 1
ATOM 910 C C . THR A 1 119 ? 6.046 2.916 -1.022 1.00 95.00 119 THR A C 1
ATOM 912 O O . THR A 1 119 ? 5.043 2.728 -0.337 1.00 95.00 119 THR A O 1
ATOM 915 N N . THR A 1 120 ? 7.270 2.584 -0.602 1.00 96.56 120 THR A N 1
ATOM 916 C CA . THR A 1 120 ? 7.514 1.940 0.696 1.00 96.56 120 THR A CA 1
ATOM 917 C C . THR A 1 120 ? 7.184 2.858 1.869 1.00 96.56 120 THR A C 1
ATOM 919 O O . THR A 1 120 ? 6.527 2.418 2.809 1.00 96.56 120 THR A O 1
ATOM 922 N N . GLU A 1 121 ? 7.532 4.144 1.785 1.00 97.38 121 GLU A N 1
ATOM 923 C CA . GLU A 1 121 ? 7.170 5.145 2.794 1.00 97.38 121 GLU A CA 1
ATOM 924 C C . GLU A 1 121 ? 5.654 5.292 2.910 1.00 97.38 121 GLU A C 1
ATOM 926 O O . GLU A 1 121 ? 5.106 5.267 4.013 1.00 97.38 121 GLU A O 1
ATOM 931 N N . ARG A 1 122 ? 4.948 5.390 1.774 1.00 97.50 122 ARG A N 1
ATOM 932 C CA . ARG A 1 122 ? 3.488 5.523 1.785 1.00 97.50 122 ARG A CA 1
ATOM 933 C C . ARG A 1 122 ? 2.804 4.286 2.361 1.00 97.50 122 ARG A C 1
ATOM 935 O O . ARG A 1 122 ? 1.813 4.428 3.073 1.00 97.50 122 ARG A O 1
ATOM 942 N N . VAL A 1 123 ? 3.321 3.093 2.069 1.00 97.69 123 VAL A N 1
ATOM 943 C CA . VAL A 1 123 ? 2.825 1.842 2.661 1.00 97.69 123 VAL A CA 1
ATOM 944 C C . VAL A 1 123 ? 3.052 1.831 4.173 1.00 97.69 123 VAL A C 1
ATOM 946 O O . VAL A 1 123 ? 2.114 1.517 4.899 1.00 97.69 123 VAL A O 1
ATOM 949 N N . SER A 1 124 ? 4.235 2.231 4.649 1.00 97.62 124 SER A N 1
ATOM 950 C CA . SER A 1 124 ? 4.537 2.310 6.087 1.00 97.62 124 SER A CA 1
ATOM 951 C C . SER A 1 124 ? 3.594 3.271 6.816 1.00 97.62 124 SER A C 1
ATOM 953 O O . SER A 1 124 ? 2.999 2.904 7.824 1.00 97.62 124 SER A O 1
ATOM 955 N N . GLN A 1 125 ? 3.372 4.470 6.266 1.00 98.19 125 GLN A N 1
ATOM 956 C CA . GLN A 1 125 ? 2.442 5.453 6.841 1.00 98.19 125 GLN A CA 1
ATOM 957 C C . GLN A 1 125 ? 1.013 4.911 6.939 1.00 98.19 125 GLN A C 1
ATOM 959 O O . GLN A 1 125 ? 0.353 5.059 7.962 1.00 98.19 125 GLN A O 1
ATOM 964 N N . LEU A 1 126 ? 0.527 4.256 5.881 1.00 98.12 126 LEU A N 1
ATOM 965 C CA . LEU A 1 126 ? -0.811 3.667 5.887 1.00 98.12 126 LEU A CA 1
ATOM 966 C C . LEU A 1 126 ? -0.925 2.511 6.887 1.00 98.12 126 LEU A C 1
ATOM 968 O O . LEU A 1 126 ? -1.978 2.338 7.493 1.00 98.12 126 LEU A O 1
ATOM 972 N N . GLN A 1 127 ? 0.137 1.725 7.074 1.00 98.25 127 GLN A N 1
ATOM 973 C CA . GLN A 1 127 ? 0.169 0.674 8.094 1.00 98.25 127 GLN A CA 1
ATOM 974 C C . GLN A 1 127 ? 0.077 1.262 9.506 1.00 98.25 127 GLN A C 1
ATOM 976 O O . GLN A 1 127 ? -0.707 0.764 10.313 1.00 98.25 127 GLN A O 1
ATOM 981 N N . GLU A 1 128 ? 0.806 2.345 9.783 1.00 98.38 128 GLU A N 1
ATOM 982 C CA . GLU A 1 128 ? 0.726 3.067 11.058 1.00 98.38 128 GLU A CA 1
ATOM 983 C C . GLU A 1 128 ? -0.668 3.666 11.293 1.00 98.38 128 GLU A C 1
ATOM 985 O O . GLU A 1 128 ? -1.226 3.511 12.380 1.00 98.38 128 GLU A O 1
ATOM 990 N N . GLU A 1 129 ? -1.273 4.289 10.276 1.00 98.31 129 GLU A N 1
ATOM 991 C CA . GLU A 1 129 ? -2.643 4.816 10.357 1.00 98.31 129 GLU A CA 1
ATOM 992 C C . GLU A 1 129 ? -3.660 3.702 10.648 1.00 98.31 129 GLU A C 1
ATOM 994 O O . GLU A 1 129 ? -4.526 3.858 11.512 1.00 98.31 129 GLU A O 1
ATOM 999 N N . VAL A 1 130 ? -3.558 2.558 9.963 1.00 98.44 130 VAL A N 1
ATOM 1000 C CA . VAL A 1 130 ? -4.442 1.404 10.191 1.00 98.44 130 VAL A CA 1
ATOM 1001 C C . VAL A 1 130 ? -4.302 0.876 11.616 1.00 98.44 130 VAL A C 1
ATOM 1003 O O . VAL A 1 130 ? -5.314 0.589 12.258 1.00 98.44 130 VAL A O 1
ATOM 1006 N N . GLU A 1 131 ? -3.077 0.761 12.122 1.00 98.44 131 GLU A N 1
ATOM 1007 C CA . GLU A 1 131 ? -2.833 0.272 13.479 1.00 98.44 131 GLU A CA 1
ATOM 1008 C C . GLU A 1 131 ? -3.342 1.260 14.535 1.00 98.44 131 GLU A C 1
ATOM 1010 O O . GLU A 1 131 ? -3.981 0.865 15.512 1.00 98.44 131 GLU A O 1
ATOM 1015 N N . HIS A 1 132 ? -3.161 2.560 14.296 1.00 98.31 132 HIS A N 1
ATOM 1016 C CA . HIS A 1 132 ? -3.728 3.606 15.139 1.00 98.31 132 HIS A CA 1
ATOM 1017 C C . HIS A 1 132 ? -5.258 3.499 15.234 1.00 98.31 132 HIS A C 1
ATOM 1019 O O . HIS A 1 132 ? -5.814 3.472 16.336 1.00 98.31 132 HIS A O 1
ATOM 1025 N N . TRP A 1 133 ? -5.947 3.379 14.095 1.00 98.31 133 TRP A N 1
ATOM 1026 C CA . TRP A 1 133 ? -7.406 3.249 14.073 1.00 98.31 133 TRP A CA 1
ATOM 1027 C C . TRP A 1 133 ? -7.900 1.937 14.682 1.00 98.31 133 TRP A C 1
ATOM 1029 O O . TRP A 1 133 ? -8.938 1.936 15.346 1.00 98.31 133 TRP A O 1
ATOM 1039 N N . ARG A 1 134 ? -7.162 0.835 14.504 1.00 98.50 134 ARG A N 1
ATOM 1040 C CA . ARG A 1 134 ? -7.463 -0.454 15.142 1.00 98.50 134 ARG A CA 1
ATOM 1041 C C . ARG A 1 134 ? -7.459 -0.326 16.664 1.00 98.50 134 ARG A C 1
ATOM 1043 O O . ARG A 1 134 ? -8.426 -0.741 17.301 1.00 98.50 134 ARG A O 1
ATOM 1050 N N . ASN A 1 135 ? -6.420 0.288 17.225 1.00 98.50 135 ASN A N 1
ATOM 1051 C CA . ASN A 1 135 ? -6.293 0.476 18.671 1.00 98.50 135 ASN A CA 1
ATOM 1052 C C . ASN A 1 135 ? -7.416 1.360 19.222 1.00 98.50 135 ASN A C 1
ATOM 1054 O O . ASN A 1 135 ? -8.098 0.968 20.167 1.00 98.50 135 ASN A O 1
ATOM 1058 N N . LEU A 1 136 ? -7.695 2.496 18.572 1.00 98.44 136 LEU A N 1
ATOM 1059 C CA . LEU A 1 136 ? -8.803 3.371 18.969 1.00 98.44 136 LEU A CA 1
ATOM 1060 C C . LEU A 1 136 ? -10.162 2.667 18.919 1.00 98.44 136 LEU A C 1
ATOM 1062 O O . LEU A 1 136 ? -11.024 2.903 19.769 1.00 98.44 136 LEU A O 1
ATOM 1066 N N . TYR A 1 137 ? -10.379 1.824 17.910 1.00 97.94 137 TYR A N 1
ATOM 1067 C CA . TYR A 1 137 ? -11.606 1.046 17.807 1.00 97.94 137 TYR A CA 1
ATOM 1068 C C . TYR A 1 137 ? -11.727 0.053 18.967 1.00 97.94 137 TYR A C 1
ATOM 1070 O O . TYR A 1 137 ? -12.764 0.016 19.625 1.00 97.94 137 TYR A O 1
ATOM 1078 N N . GLN A 1 138 ? -10.655 -0.682 19.266 1.00 98.31 138 GLN A N 1
ATOM 1079 C CA . GLN A 1 138 ? -10.621 -1.658 20.354 1.00 98.31 138 GLN A CA 1
ATOM 1080 C C . GLN A 1 138 ? -10.816 -1.011 21.736 1.00 98.31 138 GLN A C 1
ATOM 1082 O O . GLN A 1 138 ? -11.538 -1.552 22.578 1.00 98.31 138 GLN A O 1
ATOM 1087 N N . GLU A 1 139 ? -10.225 0.161 21.977 1.00 98.38 139 GLU A N 1
ATOM 1088 C CA . GLU A 1 139 ? -10.433 0.933 23.210 1.00 98.38 139 GLU A CA 1
ATOM 1089 C C . GLU A 1 139 ? -11.896 1.368 23.363 1.00 98.38 139 GLU A C 1
ATOM 1091 O O . GLU A 1 139 ? -12.497 1.200 24.427 1.00 98.38 139 GLU A O 1
ATOM 1096 N N . ARG A 1 140 ? -12.502 1.888 22.287 1.00 98.06 140 ARG A N 1
ATOM 1097 C CA . ARG A 1 140 ? -13.918 2.289 22.293 1.00 98.06 140 ARG A CA 1
ATOM 1098 C C . ARG A 1 140 ? -14.857 1.109 22.491 1.00 98.06 140 ARG A C 1
ATOM 1100 O O . ARG A 1 140 ? -15.842 1.237 23.216 1.00 98.06 140 ARG A O 1
ATOM 1107 N N . GLU A 1 141 ? -14.566 -0.017 21.854 1.00 98.12 141 GLU A N 1
ATOM 1108 C CA . GLU A 1 141 ? -15.326 -1.251 22.023 1.00 98.12 141 GLU A CA 1
ATOM 1109 C C . GLU A 1 141 ? -15.258 -1.732 23.480 1.00 98.12 141 GLU A C 1
ATOM 1111 O O . GLU A 1 141 ? -16.298 -1.961 24.100 1.00 98.12 141 GLU A O 1
ATOM 1116 N N . SER A 1 142 ? -14.056 -1.771 24.062 1.00 97.69 142 SER A N 1
ATOM 1117 C CA . SER A 1 142 ? -13.843 -2.160 25.464 1.00 97.69 142 SER A CA 1
ATOM 1118 C C . SER A 1 142 ? -14.599 -1.242 26.430 1.00 97.69 142 SER A C 1
ATOM 1120 O O . SER A 1 142 ? -15.336 -1.719 27.292 1.00 97.69 142 SER A O 1
ATOM 1122 N N . SER A 1 143 ? -14.517 0.076 26.228 1.00 98.31 143 SER A N 1
ATOM 1123 C CA . SER A 1 143 ? -15.269 1.056 27.024 1.00 98.31 143 SER A CA 1
ATOM 1124 C C . SER A 1 143 ? -16.789 0.871 26.901 1.00 98.31 143 SER A C 1
ATOM 1126 O O . SER A 1 143 ? -17.520 0.991 27.887 1.00 98.31 143 SER A O 1
ATOM 1128 N N . CYS A 1 144 ? -17.290 0.534 25.708 1.00 98.19 144 CYS A N 1
ATOM 1129 C CA . CYS A 1 144 ? -18.708 0.248 25.501 1.00 98.19 144 CYS A CA 1
ATOM 1130 C C . CYS A 1 144 ? -19.156 -1.003 26.273 1.00 98.19 144 CYS A C 1
ATOM 1132 O O . CYS A 1 144 ? -20.208 -0.976 26.918 1.00 98.19 144 CYS A O 1
ATOM 1134 N N . PHE A 1 145 ? -18.341 -2.063 26.268 1.00 98.06 145 PHE A N 1
ATOM 1135 C CA . PHE A 1 145 ? -18.598 -3.269 27.058 1.00 98.06 145 PHE A CA 1
ATOM 1136 C C . PHE A 1 145 ? -18.626 -2.983 28.563 1.00 98.06 145 PHE A C 1
ATOM 1138 O O . PHE A 1 145 ? -19.544 -3.436 29.251 1.00 98.06 145 PHE A O 1
ATOM 1145 N N . GLU A 1 146 ? -17.680 -2.193 29.072 1.00 98.31 146 GLU A N 1
ATOM 1146 C CA . GLU A 1 146 ? -17.653 -1.788 30.482 1.00 98.31 146 GLU A CA 1
ATOM 1147 C C . GLU A 1 146 ? -18.905 -0.991 30.866 1.00 98.31 146 GLU A C 1
ATOM 1149 O O . GLU A 1 146 ? -19.569 -1.307 31.858 1.00 98.31 146 GLU A O 1
ATOM 1154 N N . MET A 1 147 ? -19.299 -0.008 30.050 1.00 98.00 147 MET A N 1
ATOM 1155 C CA . MET A 1 147 ? -20.525 0.761 30.285 1.00 98.00 147 MET A CA 1
ATOM 1156 C C . MET A 1 147 ? -21.775 -0.125 30.255 1.00 98.00 147 MET A C 1
ATOM 1158 O O . MET A 1 147 ? -22.652 0.022 31.109 1.00 98.00 147 MET A O 1
ATOM 1162 N N . ALA A 1 148 ? -21.864 -1.069 29.316 1.00 98.19 148 ALA A N 1
ATOM 1163 C CA . ALA A 1 148 ? -22.983 -2.005 29.242 1.00 98.19 148 ALA A CA 1
ATOM 1164 C C . ALA A 1 148 ? -23.071 -2.898 30.494 1.00 98.19 148 ALA A C 1
ATOM 1166 O O . ALA A 1 148 ? -24.174 -3.152 30.996 1.00 98.19 148 ALA A O 1
ATOM 1167 N N . ALA A 1 149 ? -21.928 -3.331 31.034 1.00 98.19 149 ALA A N 1
ATOM 1168 C CA . ALA A 1 149 ? -21.866 -4.092 32.278 1.00 98.19 149 ALA A CA 1
ATOM 1169 C C . ALA A 1 149 ? -22.342 -3.257 33.480 1.00 98.19 149 ALA A C 1
ATOM 1171 O O . ALA A 1 149 ? -23.183 -3.724 34.252 1.00 98.19 149 ALA A O 1
ATOM 1172 N N . VAL A 1 150 ? -21.887 -2.003 33.599 1.00 98.12 150 VAL A N 1
ATOM 1173 C CA . VAL A 1 150 ? -22.316 -1.079 34.666 1.00 98.12 150 VAL A CA 1
ATOM 1174 C C . VAL A 1 150 ? -23.819 -0.818 34.602 1.00 98.12 150 VAL A C 1
ATOM 1176 O O . VAL A 1 150 ? -24.507 -0.927 35.618 1.00 98.12 150 VAL A O 1
ATOM 1179 N N . VAL A 1 151 ? -24.356 -0.530 33.414 1.00 98.19 151 VAL A N 1
ATOM 1180 C CA . VAL A 1 151 ? -25.798 -0.309 33.224 1.00 98.19 151 VAL A CA 1
ATOM 1181 C C . VAL A 1 151 ? -26.595 -1.558 33.600 1.00 98.19 151 VAL A C 1
ATOM 1183 O O . VAL A 1 151 ? -27.630 -1.452 34.257 1.00 98.19 151 VAL A O 1
ATOM 1186 N N . SER A 1 152 ? -26.108 -2.744 33.233 1.00 98.00 152 SER A N 1
ATOM 1187 C CA . SER A 1 152 ? -26.762 -4.009 33.581 1.00 98.00 152 SER A CA 1
ATOM 1188 C C . SER A 1 152 ? -26.762 -4.255 35.092 1.00 98.00 152 SER A C 1
ATOM 1190 O O . SER A 1 152 ? -27.804 -4.605 35.645 1.00 98.00 152 SER A O 1
ATOM 1192 N N . SER A 1 153 ? -25.638 -4.009 35.773 1.00 97.81 153 SER A N 1
ATOM 1193 C CA . SER A 1 153 ? -25.540 -4.122 37.236 1.00 97.81 153 SER A CA 1
ATOM 1194 C C . SER A 1 153 ? -26.464 -3.130 37.941 1.00 97.81 153 SER A C 1
ATOM 1196 O O . SER A 1 153 ? -27.276 -3.520 38.777 1.00 97.81 153 SER A O 1
ATOM 1198 N N . SER A 1 154 ? -26.413 -1.858 37.540 1.00 97.88 154 SER A N 1
ATOM 1199 C CA . SER A 1 154 ? -27.250 -0.800 38.113 1.00 97.88 154 SER A CA 1
ATOM 1200 C C . SER A 1 154 ? -28.742 -1.078 37.911 1.00 97.88 154 SER A C 1
ATOM 1202 O O . SER A 1 154 ? -29.545 -0.869 38.821 1.00 97.88 154 SER A O 1
ATOM 1204 N N . LYS A 1 155 ? -29.128 -1.622 36.749 1.00 98.31 155 LYS A N 1
ATOM 1205 C CA . LYS A 1 155 ? -30.504 -2.055 36.493 1.00 98.31 155 LYS A CA 1
ATOM 1206 C C . LYS A 1 155 ? -30.933 -3.177 37.441 1.00 98.31 155 LYS A C 1
ATOM 1208 O O . LYS A 1 155 ? -32.021 -3.093 38.000 1.00 98.31 155 LYS A O 1
ATOM 1213 N N . LEU A 1 156 ? -30.099 -4.199 37.644 1.00 97.50 156 LEU A N 1
ATOM 1214 C CA . LEU A 1 156 ? -30.408 -5.299 38.567 1.00 97.50 156 LEU A CA 1
ATOM 1215 C C . LEU A 1 156 ? -30.551 -4.810 40.016 1.00 97.50 156 LEU A C 1
ATOM 1217 O O . LEU A 1 156 ? -31.461 -5.245 40.723 1.00 97.50 156 LEU A O 1
ATOM 1221 N N . GLU A 1 157 ? -29.702 -3.880 40.451 1.00 97.62 157 GLU A N 1
ATOM 1222 C CA . GLU A 1 157 ? -29.808 -3.250 41.772 1.00 97.62 157 GLU A CA 1
ATOM 1223 C C . GLU A 1 157 ? -31.097 -2.431 41.913 1.00 97.62 157 GLU A C 1
ATOM 1225 O O . GLU A 1 157 ? -31.821 -2.585 42.899 1.00 97.62 157 GLU A O 1
ATOM 1230 N N . ALA A 1 158 ? -31.436 -1.613 40.913 1.00 97.38 158 ALA A N 1
ATOM 1231 C CA . ALA A 1 158 ? -32.680 -0.846 40.897 1.00 97.38 158 ALA A CA 1
ATOM 1232 C C . ALA A 1 158 ? -33.920 -1.759 40.902 1.00 97.38 158 ALA A C 1
ATOM 1234 O O . ALA A 1 158 ? -34.898 -1.484 41.603 1.00 97.38 158 ALA A O 1
ATOM 1235 N N . ASP A 1 159 ? -33.879 -2.867 40.159 1.00 96.81 159 ASP A N 1
ATOM 1236 C CA . ASP A 1 159 ? -34.929 -3.886 40.150 1.00 96.81 159 ASP A CA 1
ATOM 1237 C C . ASP A 1 159 ? -35.066 -4.545 41.529 1.00 96.81 159 ASP A C 1
ATOM 1239 O O . ASP A 1 159 ? -36.181 -4.663 42.041 1.00 96.81 159 ASP A O 1
ATOM 1243 N N . SER A 1 160 ? -33.947 -4.891 42.172 1.00 95.94 160 SER A N 1
ATOM 1244 C CA . SER A 1 160 ? -33.909 -5.449 43.530 1.00 95.94 160 SER A CA 1
ATOM 1245 C C . SER A 1 160 ? -34.513 -4.492 44.566 1.00 95.94 160 SER A C 1
ATOM 1247 O O . SER A 1 160 ? -35.393 -4.886 45.338 1.00 95.94 160 SER A O 1
ATOM 1249 N N . LEU A 1 161 ? -34.117 -3.214 44.537 1.00 94.69 161 LEU A N 1
ATOM 1250 C CA . LEU A 1 161 ? -34.655 -2.174 45.423 1.00 94.69 161 LEU A CA 1
ATOM 1251 C C . LEU A 1 161 ? -36.149 -1.935 45.197 1.00 94.69 161 LEU A C 1
ATOM 1253 O O . LEU A 1 161 ? -36.913 -1.763 46.145 1.00 94.69 161 LEU A O 1
ATOM 1257 N N . ARG A 1 162 ? -36.596 -1.949 43.941 1.00 95.50 162 ARG A N 1
ATOM 1258 C CA . ARG A 1 162 ? -38.017 -1.826 43.612 1.00 95.50 162 ARG A CA 1
ATOM 1259 C C . ARG A 1 162 ? -38.823 -3.003 44.157 1.00 95.50 162 ARG A C 1
ATOM 1261 O O . ARG A 1 162 ? -39.879 -2.784 44.748 1.00 95.50 162 ARG A O 1
ATOM 1268 N N . VAL A 1 163 ? -38.327 -4.231 44.000 1.00 92.69 163 VAL A N 1
ATOM 1269 C CA . VAL A 1 163 ? -38.974 -5.434 44.546 1.00 92.69 163 VAL A CA 1
ATOM 1270 C C . VAL A 1 163 ? -39.024 -5.384 46.075 1.00 92.69 163 VAL A C 1
ATOM 1272 O O . VAL A 1 163 ? -40.078 -5.664 46.653 1.00 92.69 163 VAL A O 1
ATOM 1275 N N . SER A 1 164 ? -37.934 -4.991 46.740 1.00 89.06 164 SER A N 1
ATOM 1276 C CA . SER A 1 164 ? -37.903 -4.880 48.203 1.00 89.06 164 SER A CA 1
ATOM 1277 C C . SER A 1 164 ? -38.847 -3.788 48.714 1.00 89.06 164 SER A C 1
ATOM 1279 O O . SER A 1 164 ? -39.605 -4.033 49.655 1.00 89.06 164 SER A O 1
ATOM 1281 N N . HIS A 1 165 ? -38.896 -2.632 48.047 1.00 89.69 165 HIS A N 1
ATOM 1282 C CA . HIS A 1 165 ? -39.830 -1.554 48.361 1.00 89.69 165 HIS A CA 1
ATOM 1283 C C . HIS A 1 165 ? -41.290 -2.004 48.210 1.00 89.69 165 HIS A C 1
ATOM 1285 O O . HIS A 1 165 ? -42.092 -1.803 49.121 1.00 89.69 165 HIS A O 1
ATOM 1291 N N . SER A 1 166 ? -41.647 -2.665 47.103 1.00 88.69 166 SER A N 1
ATOM 1292 C CA . SER A 1 166 ? -42.999 -3.211 46.912 1.00 88.69 166 SER A CA 1
ATOM 1293 C C . SER A 1 166 ? -43.362 -4.261 47.968 1.00 88.69 166 SER A C 1
ATOM 1295 O O . SER A 1 166 ? -44.502 -4.301 48.431 1.00 88.69 166 SER A O 1
ATOM 1297 N N . ALA A 1 167 ? -42.413 -5.101 48.383 1.00 86.25 167 ALA A N 1
ATOM 1298 C CA . ALA A 1 167 ? -42.642 -6.081 49.441 1.00 86.25 167 ALA A CA 1
ATOM 1299 C C . ALA A 1 167 ? -42.862 -5.419 50.813 1.00 86.25 167 ALA A C 1
ATOM 1301 O O . ALA A 1 167 ? -43.762 -5.834 51.542 1.00 86.25 167 ALA A O 1
ATOM 1302 N N . LEU A 1 168 ? -42.102 -4.370 51.144 1.00 82.94 168 LEU A N 1
ATOM 1303 C CA . LEU A 1 168 ? -42.308 -3.578 52.362 1.00 82.94 168 LEU A CA 1
ATOM 1304 C C . LEU A 1 168 ? -43.646 -2.829 52.341 1.00 82.94 168 LEU A C 1
ATOM 1306 O O . LEU A 1 168 ? -44.346 -2.817 53.349 1.00 82.94 168 LEU A O 1
ATOM 1310 N N . GLN A 1 169 ? -44.034 -2.260 51.197 1.00 85.19 169 GLN A N 1
ATOM 1311 C CA . GLN A 1 169 ? -45.318 -1.571 51.037 1.00 85.19 169 GLN A CA 1
ATOM 1312 C C . GLN A 1 169 ? -46.513 -2.510 51.267 1.00 85.19 169 GLN A C 1
ATOM 1314 O O . GLN A 1 169 ? -47.517 -2.103 51.848 1.00 85.19 169 GLN A O 1
ATOM 1319 N N . ASN A 1 170 ? -46.399 -3.770 50.840 1.00 83.56 170 ASN A N 1
ATOM 1320 C CA . ASN A 1 170 ? -47.435 -4.789 51.018 1.00 83.56 170 ASN A CA 1
ATOM 1321 C C . ASN A 1 170 ? -47.340 -5.536 52.363 1.00 83.56 170 ASN A C 1
ATOM 1323 O O . ASN A 1 170 ? -48.180 -6.394 52.647 1.00 83.56 170 ASN A O 1
ATOM 1327 N N . ALA A 1 171 ? -46.332 -5.253 53.193 1.00 78.38 171 ALA A N 1
ATOM 1328 C CA . ALA A 1 171 ? -46.151 -5.934 54.466 1.00 78.38 171 ALA A CA 1
ATOM 1329 C C . ALA A 1 171 ? -47.231 -5.497 55.466 1.00 78.38 171 ALA A C 1
ATOM 1331 O O . ALA A 1 171 ? -47.303 -4.343 55.882 1.00 78.38 171 ALA A O 1
ATOM 1332 N N . GLN A 1 172 ? -48.057 -6.447 55.895 1.00 77.44 172 GLN A N 1
ATOM 1333 C CA . GLN A 1 172 ? -49.028 -6.245 56.967 1.00 77.44 172 GLN A CA 1
ATOM 1334 C C . GLN A 1 172 ? -48.569 -6.947 58.237 1.00 77.44 172 GLN A C 1
ATOM 1336 O O . GLN A 1 172 ? -48.039 -8.056 58.188 1.00 77.44 172 GLN A O 1
ATOM 1341 N N . TRP A 1 173 ? -48.812 -6.328 59.392 1.00 73.00 173 TRP A N 1
ATOM 1342 C CA . TRP A 1 173 ? -48.546 -6.965 60.676 1.00 73.00 173 TRP A CA 1
ATOM 1343 C C . TRP A 1 173 ? -49.378 -8.236 60.825 1.00 73.00 173 TRP A C 1
ATOM 1345 O O . TRP A 1 173 ? -50.605 -8.190 60.890 1.00 73.00 173 TRP A O 1
ATOM 1355 N N . THR A 1 174 ? -48.707 -9.375 60.962 1.00 71.56 174 THR A N 1
ATOM 1356 C CA . THR A 1 174 ? -49.340 -10.591 61.472 1.00 71.56 174 THR A CA 1
ATOM 1357 C C . THR A 1 174 ? -49.852 -10.340 62.885 1.00 71.56 174 THR A C 1
ATOM 1359 O O . THR A 1 174 ? -49.118 -9.823 63.732 1.00 71.56 174 THR A O 1
ATOM 1362 N N . ALA A 1 175 ? -51.111 -10.702 63.136 1.00 75.44 175 ALA A N 1
ATOM 1363 C CA . ALA A 1 175 ? -51.731 -10.558 64.446 1.00 75.44 175 ALA A CA 1
ATOM 1364 C C . ALA A 1 175 ? -50.930 -11.307 65.523 1.00 75.44 175 ALA A C 1
ATOM 1366 O O . ALA A 1 175 ? -50.474 -12.430 65.306 1.00 75.44 175 ALA A O 1
ATOM 1367 N N . ASP A 1 176 ? -50.803 -10.706 66.707 1.00 75.00 176 ASP A N 1
ATOM 1368 C CA . ASP A 1 176 ? -50.037 -11.253 67.837 1.00 75.00 176 ASP A CA 1
ATOM 1369 C C . ASP A 1 176 ? -50.511 -12.652 68.278 1.00 75.00 176 ASP A C 1
ATOM 1371 O O . ASP A 1 176 ? -49.744 -13.409 68.873 1.00 75.00 176 ASP A O 1
ATOM 1375 N N . SER A 1 177 ? -51.765 -13.004 67.984 1.00 77.38 177 SER A N 1
ATOM 1376 C CA . SER A 1 177 ? -52.354 -14.320 68.250 1.00 77.38 177 SER A CA 1
ATOM 1377 C C . SER A 1 177 ? -51.811 -15.429 67.345 1.00 77.38 177 SER A C 1
ATOM 1379 O O . SER A 1 177 ? -51.821 -16.590 67.744 1.00 77.38 177 SER A O 1
ATOM 1381 N N . LEU A 1 178 ? -51.321 -15.090 66.150 1.00 77.94 178 LEU A N 1
ATOM 1382 C CA . LEU A 1 178 ? -50.837 -16.053 65.156 1.00 77.94 178 LEU A CA 1
ATOM 1383 C C . LEU A 1 178 ? -49.370 -16.451 65.375 1.00 77.94 178 LEU A C 1
ATOM 1385 O O . LEU A 1 178 ? -48.907 -17.432 64.800 1.00 77.94 178 LEU A O 1
ATOM 1389 N N . LEU A 1 179 ? -48.635 -15.704 66.203 1.00 81.38 179 LEU A N 1
ATOM 1390 C CA . LEU A 1 179 ? -47.214 -15.924 66.479 1.00 81.38 179 LEU A CA 1
ATOM 1391 C C . LEU A 1 179 ? -46.968 -15.951 68.000 1.00 81.38 179 LEU A C 1
ATOM 1393 O O . LEU A 1 179 ? -46.539 -14.956 68.593 1.00 81.38 179 LEU A O 1
ATOM 1397 N N . PRO A 1 180 ? -47.230 -17.095 68.662 1.00 84.69 180 PRO A N 1
ATOM 1398 C CA . PRO A 1 180 ? -47.090 -17.214 70.112 1.00 84.69 180 PRO A CA 1
ATOM 1399 C C . PRO A 1 180 ? -45.629 -17.246 70.575 1.00 84.69 180 PRO A C 1
ATOM 1401 O O . PRO A 1 180 ? -45.370 -17.023 71.758 1.00 84.69 180 PRO A O 1
ATOM 1404 N N . ASN A 1 181 ? -44.679 -17.472 69.662 1.00 89.38 181 ASN A N 1
ATOM 1405 C CA . ASN A 1 181 ? -43.279 -17.728 69.978 1.00 89.38 181 ASN A CA 1
ATOM 1406 C C . ASN A 1 181 ? -42.345 -16.734 69.278 1.00 89.38 181 ASN A C 1
ATOM 1408 O O . ASN A 1 181 ? -42.647 -16.213 68.204 1.00 89.38 181 ASN A O 1
ATOM 1412 N N . CYS A 1 182 ? -41.180 -16.498 69.881 1.00 88.00 182 CYS A N 1
ATOM 1413 C CA . CYS A 1 182 ? -40.126 -15.682 69.287 1.00 88.00 182 CYS A CA 1
ATOM 1414 C C . CYS A 1 182 ? -39.616 -16.293 67.973 1.00 88.00 182 CYS A C 1
ATOM 1416 O O . CYS A 1 182 ? -39.329 -17.484 67.913 1.00 88.00 182 CYS A O 1
ATOM 1418 N N . SER A 1 183 ? -39.423 -15.467 66.946 1.00 87.62 183 SER A N 1
ATOM 1419 C CA . SER A 1 183 ? -39.003 -15.910 65.607 1.00 87.62 183 SER A CA 1
ATOM 1420 C C . SER A 1 183 ? -37.559 -16.422 65.544 1.00 87.62 183 SER A C 1
ATOM 1422 O O . SER A 1 183 ? -37.213 -17.083 64.574 1.00 87.62 183 SER A O 1
ATOM 1424 N N . GLN A 1 184 ? -36.729 -16.109 66.548 1.00 87.19 184 GLN A N 1
ATOM 1425 C CA . GLN A 1 184 ? -35.309 -16.490 66.594 1.00 87.19 184 GLN A CA 1
ATOM 1426 C C . GLN A 1 184 ? -35.036 -17.668 67.533 1.00 87.19 184 GLN A C 1
ATOM 1428 O O . GLN A 1 184 ? -34.363 -18.621 67.172 1.00 87.19 184 GLN A O 1
ATOM 1433 N N . CYS A 1 185 ? -35.530 -17.594 68.771 1.00 89.69 185 CYS A N 1
ATOM 1434 C CA . CYS A 1 185 ? -35.275 -18.614 69.794 1.00 89.69 185 CYS A CA 1
ATOM 1435 C C . CYS A 1 185 ? -36.468 -19.543 70.030 1.00 89.69 185 CYS A C 1
ATOM 1437 O O . CYS A 1 185 ? -36.389 -20.410 70.891 1.00 89.69 185 CYS A O 1
ATOM 1439 N N . HIS A 1 186 ? -37.581 -19.347 69.315 1.00 88.69 186 HIS A N 1
ATOM 1440 C CA . HIS A 1 186 ? -38.769 -20.210 69.323 1.00 88.69 186 HIS A CA 1
ATOM 1441 C C . HIS A 1 186 ? -39.463 -20.421 70.677 1.00 88.69 186 HIS A C 1
ATOM 1443 O O . HIS A 1 186 ? -40.411 -21.197 70.760 1.00 88.69 186 HIS A O 1
ATOM 1449 N N . ILE A 1 187 ? -39.073 -19.691 71.724 1.00 89.12 187 ILE A N 1
ATOM 1450 C CA . ILE A 1 187 ? -39.726 -19.755 73.035 1.00 89.12 187 ILE A CA 1
ATOM 1451 C C . ILE A 1 187 ? -40.989 -18.885 73.041 1.00 89.12 187 ILE A C 1
ATOM 1453 O O . ILE A 1 187 ? -40.997 -17.783 72.482 1.00 89.12 187 ILE A O 1
ATOM 1457 N N . ALA A 1 188 ? -42.035 -19.378 73.707 1.00 89.12 188 ALA A N 1
ATOM 1458 C CA . ALA A 1 188 ? -43.313 -18.697 73.870 1.00 89.12 188 ALA A CA 1
ATOM 1459 C C . ALA A 1 188 ? -43.182 -17.341 74.585 1.00 89.12 188 ALA A C 1
ATOM 1461 O O . ALA A 1 188 ? -42.386 -17.163 75.515 1.00 89.12 188 ALA A O 1
ATOM 1462 N N . PHE A 1 189 ? -43.989 -16.378 74.151 1.00 88.62 189 PHE A N 1
ATOM 1463 C CA . PHE A 1 189 ? -44.133 -15.089 74.815 1.00 88.62 189 PHE A CA 1
ATOM 1464 C C . PHE A 1 189 ? -44.957 -15.222 76.098 1.00 88.62 189 PHE A C 1
ATOM 1466 O O . PHE A 1 189 ? -45.878 -16.030 76.194 1.00 88.62 189 PHE A O 1
ATOM 1473 N N . SER A 1 190 ? -44.635 -14.395 77.088 1.00 86.62 190 SER A N 1
ATOM 1474 C CA . SER A 1 190 ? -45.322 -14.354 78.380 1.00 86.62 190 SER A CA 1
ATOM 1475 C C . SER A 1 190 ? -45.254 -12.944 78.965 1.00 86.62 190 SER A C 1
ATOM 1477 O O . SER A 1 190 ? -44.630 -12.053 78.388 1.00 86.62 190 SER A O 1
ATOM 1479 N N . VAL A 1 191 ? -45.860 -12.717 80.130 1.00 84.12 191 VAL A N 1
ATOM 1480 C CA . VAL A 1 191 ? -45.833 -11.402 80.802 1.00 84.12 191 VAL A CA 1
ATOM 1481 C C . VAL A 1 191 ? -44.395 -10.927 81.070 1.00 84.12 191 VAL A C 1
ATOM 1483 O O . VAL A 1 191 ? -44.085 -9.749 80.890 1.00 84.12 191 VAL A O 1
ATOM 1486 N N . ASN A 1 192 ? -43.497 -11.862 81.397 1.00 85.06 192 ASN A N 1
ATOM 1487 C CA . ASN A 1 192 ? -42.076 -11.596 81.642 1.00 85.06 192 ASN A CA 1
ATOM 1488 C C . ASN A 1 192 ? -41.240 -11.564 80.351 1.00 85.06 192 ASN A C 1
ATOM 1490 O O . ASN A 1 192 ? -40.065 -11.205 80.379 1.00 85.06 192 ASN A O 1
ATOM 1494 N N . ARG A 1 193 ? -41.831 -11.933 79.208 1.00 85.38 193 ARG A N 1
ATOM 1495 C CA . ARG A 1 193 ? -41.169 -11.987 77.903 1.00 85.38 193 ARG A CA 1
ATOM 1496 C C . ARG A 1 193 ? -42.035 -11.313 76.850 1.00 85.38 193 ARG A C 1
ATOM 1498 O O . ARG A 1 193 ? -42.787 -11.963 76.124 1.00 85.38 193 ARG A O 1
ATOM 1505 N N . ARG A 1 194 ? -41.908 -9.989 76.780 1.00 84.56 194 ARG A N 1
ATOM 1506 C CA . ARG A 1 194 ? -42.694 -9.145 75.877 1.00 84.56 194 ARG A CA 1
ATOM 1507 C C . ARG A 1 194 ? -42.301 -9.346 74.412 1.00 84.56 194 ARG A C 1
ATOM 1509 O O . ARG A 1 194 ? -41.164 -9.703 74.093 1.00 84.56 194 ARG A O 1
ATOM 1516 N N . ARG A 1 195 ? -43.281 -9.106 73.541 1.00 86.62 195 ARG A N 1
ATOM 1517 C CA . ARG A 1 195 ? -43.151 -9.130 72.083 1.00 86.62 195 ARG A CA 1
ATOM 1518 C C . ARG A 1 195 ? -42.580 -7.805 71.600 1.00 86.62 195 ARG A C 1
ATOM 1520 O O . ARG A 1 195 ? -43.121 -6.757 71.935 1.00 86.62 195 ARG A O 1
ATOM 1527 N N . ASN A 1 196 ? -41.559 -7.874 70.761 1.00 86.31 196 ASN A N 1
ATOM 1528 C CA . ASN A 1 196 ? -41.040 -6.752 69.998 1.00 86.31 196 ASN A CA 1
ATOM 1529 C C . ASN A 1 196 ? -41.253 -7.020 68.510 1.00 86.31 196 ASN A C 1
ATOM 1531 O O . ASN A 1 196 ? -41.007 -8.122 68.016 1.00 86.31 196 ASN A O 1
ATOM 1535 N N . LYS A 1 197 ? -41.740 -6.001 67.813 1.00 81.94 197 LYS A N 1
ATOM 1536 C CA . LYS A 1 197 ? -42.127 -6.053 66.409 1.00 81.94 197 LYS A CA 1
ATOM 1537 C C . LYS A 1 197 ? -40.994 -5.499 65.551 1.00 81.94 197 LYS A C 1
ATOM 1539 O O . LYS A 1 197 ? -40.544 -4.388 65.804 1.00 81.94 197 LYS A O 1
ATOM 1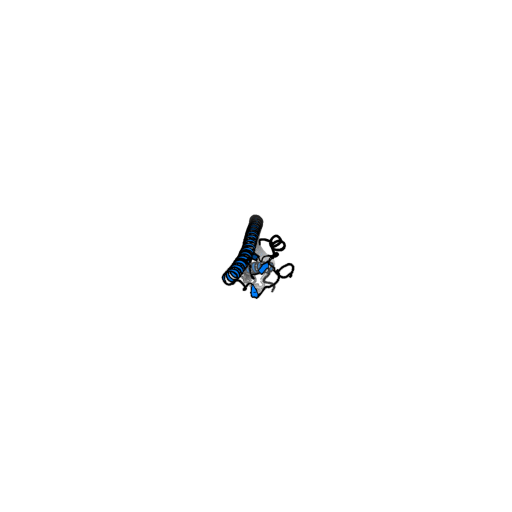544 N N . VAL A 1 198 ? -40.555 -6.258 64.547 1.00 80.25 198 VAL A N 1
ATOM 1545 C CA . VAL A 1 198 ? -39.569 -5.800 63.554 1.00 80.25 198 VAL A CA 1
ATOM 1546 C C . VAL A 1 198 ? -40.207 -5.851 62.172 1.00 80.25 198 VAL A C 1
ATOM 1548 O O . VAL A 1 198 ? -40.779 -6.875 61.783 1.00 80.25 198 VAL A O 1
ATOM 1551 N N . LEU A 1 199 ? -40.129 -4.727 61.459 1.00 68.25 199 LEU A N 1
ATOM 1552 C CA . LEU A 1 199 ? -40.612 -4.597 60.090 1.00 68.25 199 LEU A CA 1
ATOM 1553 C C . LEU A 1 199 ? -39.509 -5.054 59.121 1.00 68.25 199 LEU A C 1
ATOM 1555 O O . LEU A 1 199 ? -38.355 -4.670 59.271 1.00 68.25 199 LEU A O 1
ATOM 1559 N N . GLY A 1 200 ? -39.864 -5.885 58.146 1.00 65.94 200 GLY A N 1
ATOM 1560 C CA . GLY A 1 200 ? -38.969 -6.408 57.111 1.00 65.94 200 GLY A CA 1
ATOM 1561 C C . GLY A 1 200 ? -39.783 -7.134 56.035 1.00 65.94 200 GLY A C 1
ATOM 1562 O O . GLY A 1 200 ? -41.011 -7.130 56.103 1.00 65.94 200 GLY A O 1
ATOM 1563 N N . LEU A 1 201 ? -39.130 -7.811 55.078 1.00 60.41 201 LEU A N 1
ATOM 1564 C CA . LEU A 1 201 ? -39.808 -8.544 53.982 1.00 60.41 201 LEU A CA 1
ATOM 1565 C C . LEU A 1 201 ? -40.866 -9.556 54.470 1.00 60.41 201 LEU A C 1
ATOM 1567 O O . LEU A 1 201 ? -41.820 -9.860 53.759 1.00 60.41 201 LEU A O 1
ATOM 1571 N N . LYS A 1 202 ? -40.703 -10.081 55.691 1.00 69.62 202 LYS A N 1
ATOM 1572 C CA . LYS A 1 202 ? -41.747 -10.788 56.440 1.00 69.62 202 LYS A CA 1
ATOM 1573 C C . LYS A 1 202 ? -41.798 -10.205 57.857 1.00 69.62 202 LYS A C 1
ATOM 1575 O O . LYS A 1 202 ? -40.770 -10.279 58.536 1.00 69.62 202 LYS A O 1
ATOM 1580 N N . PRO A 1 203 ? -42.940 -9.670 58.323 1.00 72.56 203 PRO A N 1
ATOM 1581 C CA . PRO A 1 203 ? -43.076 -9.199 59.696 1.00 72.56 203 PRO A CA 1
ATOM 1582 C C . PRO A 1 203 ? -42.821 -10.344 60.678 1.00 72.56 203 PRO A C 1
ATOM 1584 O O . PRO A 1 203 ? -43.329 -11.454 60.507 1.00 72.56 203 PRO A O 1
ATOM 1587 N N . ARG A 1 204 ? -42.006 -10.083 61.699 1.00 82.88 204 ARG A N 1
ATOM 1588 C CA . ARG A 1 204 ? -41.581 -11.082 62.687 1.00 82.88 204 ARG A CA 1
ATOM 1589 C C . ARG A 1 204 ? -41.685 -10.519 64.099 1.00 82.88 204 ARG A C 1
ATOM 1591 O O . ARG A 1 204 ? -41.525 -9.318 64.324 1.00 82.88 204 ARG A O 1
ATOM 1598 N N . LEU A 1 205 ? -41.939 -11.413 65.053 1.00 85.44 205 LEU A N 1
ATOM 1599 C CA . LEU A 1 205 ? -41.949 -11.098 66.480 1.00 85.44 205 LEU A CA 1
A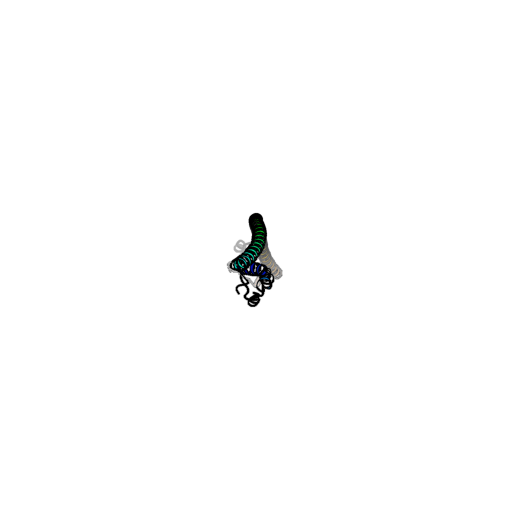TOM 1600 C C . LEU A 1 205 ? -40.691 -11.642 67.147 1.00 85.44 205 LEU A C 1
ATOM 1602 O O . LEU A 1 205 ? -40.365 -12.821 66.993 1.00 85.44 205 LEU A O 1
ATOM 1606 N N . PHE A 1 206 ? -40.025 -10.809 67.936 1.00 86.19 206 PHE A N 1
ATOM 1607 C CA . PHE A 1 206 ? -38.824 -11.161 68.688 1.00 86.19 206 PHE A CA 1
ATOM 1608 C C . PHE A 1 206 ? -39.012 -10.858 70.176 1.00 86.19 206 PHE A C 1
ATOM 1610 O O . PHE A 1 206 ? -39.827 -10.023 70.554 1.00 86.19 206 PHE A O 1
ATOM 1617 N N . CYS A 1 207 ? -38.269 -11.538 71.047 1.00 88.31 207 CYS A N 1
ATOM 1618 C CA . CYS A 1 207 ? -38.149 -11.135 72.450 1.00 88.31 207 CYS A CA 1
ATOM 1619 C C . CYS A 1 207 ? -37.000 -10.134 72.629 1.00 88.31 207 CYS A C 1
ATOM 1621 O O . CYS A 1 207 ? -36.150 -10.017 71.751 1.00 88.31 207 CYS A O 1
ATOM 1623 N N . HIS A 1 208 ? -36.923 -9.475 73.787 1.00 84.38 208 HIS A N 1
ATOM 1624 C CA . HIS A 1 208 ? -35.903 -8.455 74.066 1.00 84.38 208 HIS A CA 1
ATOM 1625 C C . HIS A 1 208 ? -34.455 -8.929 73.852 1.00 84.38 208 HIS A C 1
ATOM 1627 O O . HIS A 1 208 ? -33.634 -8.161 73.371 1.00 84.38 208 HIS A O 1
ATOM 1633 N N . VAL A 1 209 ? -34.129 -10.180 74.175 1.00 83.19 209 VAL A N 1
ATOM 1634 C CA . VAL A 1 209 ? -32.767 -10.691 73.950 1.00 83.19 209 VAL A CA 1
ATOM 1635 C C . VAL A 1 209 ? -32.506 -10.827 72.448 1.00 83.19 209 VAL A C 1
ATOM 1637 O O . VAL A 1 209 ? -31.611 -10.201 71.909 1.00 83.19 209 VAL A O 1
ATOM 1640 N N . SER A 1 210 ? -33.376 -11.555 71.749 1.00 83.81 210 SER A N 1
ATOM 1641 C CA . SER A 1 210 ? -33.207 -11.850 70.324 1.00 83.81 210 SER A CA 1
ATOM 1642 C C . SER A 1 210 ? -33.370 -10.667 69.370 1.00 83.81 210 SER A C 1
ATOM 1644 O O . SER A 1 210 ? -32.979 -10.807 68.221 1.00 83.81 210 SER A O 1
ATOM 1646 N N . ILE A 1 211 ? -33.986 -9.549 69.776 1.00 81.50 211 ILE A N 1
ATOM 1647 C CA . ILE A 1 211 ? -34.101 -8.373 68.893 1.00 81.50 211 ILE A CA 1
ATOM 1648 C C . ILE A 1 211 ? -32.772 -7.622 68.758 1.00 81.50 211 ILE A C 1
ATOM 1650 O O . ILE A 1 211 ? -32.544 -6.983 67.740 1.00 81.50 211 ILE A O 1
ATOM 1654 N N . LEU A 1 212 ? -31.898 -7.718 69.764 1.00 78.38 212 LEU A N 1
ATOM 1655 C CA . LEU A 1 212 ? -30.585 -7.069 69.753 1.00 78.38 212 LEU A CA 1
ATOM 1656 C C . LEU A 1 212 ? -29.623 -7.731 68.755 1.00 78.38 212 LEU A C 1
ATOM 1658 O O . LEU A 1 212 ? -28.718 -7.073 68.261 1.00 78.38 212 LEU A O 1
ATOM 1662 N N . ASP A 1 213 ? -29.872 -8.998 68.419 1.00 73.94 213 ASP A N 1
ATOM 1663 C CA . ASP A 1 213 ? -29.086 -9.772 67.455 1.00 73.94 213 ASP A CA 1
ATOM 1664 C C . ASP A 1 213 ? -29.640 -9.688 66.021 1.00 73.94 213 ASP A C 1
ATOM 1666 O O . ASP A 1 213 ? -29.149 -10.378 65.126 1.00 73.94 213 ASP A O 1
ATOM 1670 N N . VAL A 1 214 ? -30.693 -8.896 65.777 1.00 72.19 214 VAL A N 1
ATOM 1671 C CA . VAL A 1 214 ? -31.244 -8.731 64.427 1.00 72.19 214 VAL A CA 1
ATOM 1672 C C . VAL A 1 214 ? -30.366 -7.733 63.668 1.00 72.19 214 VAL A C 1
ATOM 1674 O O . VAL A 1 214 ? -30.329 -6.564 64.056 1.00 72.19 214 VAL A O 1
ATOM 1677 N N . PRO A 1 215 ? -29.671 -8.145 62.589 1.00 60.38 215 PRO A N 1
ATOM 1678 C CA . PRO A 1 215 ? -28.878 -7.218 61.797 1.00 60.38 215 PRO A CA 1
ATOM 1679 C C . PRO A 1 215 ? -29.803 -6.166 61.183 1.00 60.38 215 PRO A C 1
ATOM 1681 O O . PRO A 1 215 ? -30.764 -6.497 60.484 1.00 60.38 215 PRO A O 1
ATOM 1684 N N . ILE A 1 216 ? -29.510 -4.895 61.458 1.00 56.25 216 ILE A N 1
ATOM 1685 C CA . ILE A 1 216 ? -30.140 -3.763 60.780 1.00 56.25 216 ILE A CA 1
ATOM 1686 C C . ILE A 1 216 ? -29.621 -3.818 59.342 1.00 56.25 216 ILE A C 1
ATOM 1688 O O . ILE A 1 216 ? -28.460 -3.502 59.094 1.00 56.25 216 ILE A O 1
ATOM 1692 N N . SER A 1 217 ? -30.446 -4.350 58.441 1.00 49.28 217 SER A N 1
ATOM 1693 C CA . SER A 1 217 ? -30.160 -4.456 57.005 1.00 49.28 217 SER A CA 1
ATOM 1694 C C . SER A 1 217 ? -30.819 -3.296 56.281 1.00 49.28 217 SER A C 1
ATOM 1696 O O . SER A 1 217 ? -32.009 -3.05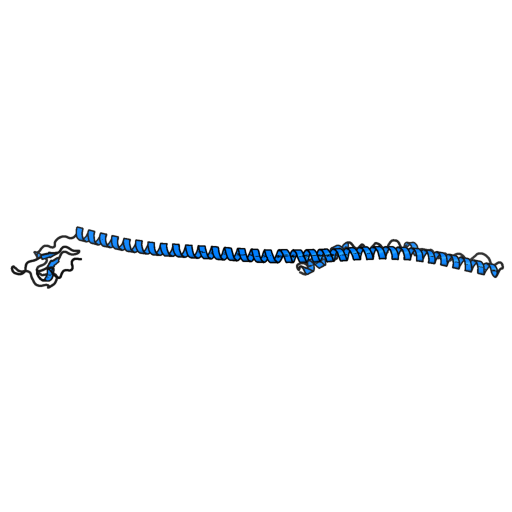4 56.590 1.00 49.28 217 SER A O 1
#

Organism: NCBI:txid59628

Sequence (217 aa):
ALLLNDEGVVFAGLLVGLSSIDFCFALKDNLGELDYPVCFECAQVRQIADEECTAVLIVELEVLKLVSVDAGKASLDRVLAQLRLQLSDLQTRCSQQQNASKIQQELLCSLQLPLKERTTERVSQLQEEVEHWRNLYQERESSCFEMAAVVSSSKLEADSLRVSHSALQNAQWTADSLLPNCSQCHIAFSVNRRRNKVLGLKPRLFCHVSILDVPIS

Secondary structure (DSSP, 8-state):
-TTSSHHHHHHHHHHHHHTT--TTSSSSSSSTTS----------S-----HHHHHHHHHHHHHHHHHHHHHHHHHHHHHHHHHHHHHHHHHHHHHHHHHHHHHHHHHHHHHHHHHHHHHHHHHHHHHHHHHHHHHHHHHHHHHHHHHHHHHHHHHHHHHHHHHHHHHHHT--PPPTTT--B-TTT-PBPBTTB--EEE-SSS-EEE-HHHHHTS---

InterPro domains:
  IPR047335 RUN and FYVE domain-containing protein 1-3 [PTHR45956] (74-198)

Radius of gyration: 63.13 Å; chains: 1; bounding box: 102×28×182 Å

Foldseek 3Di:
DQCPDPVNVVVVVVVVVVVPPPPPPPPPPCPVVVPPPPPPPPPDDDDDDDPVVVVVVVVVVVVVVVVVVVVVVVVVVVVVVVVVVVVVVVVVVVVVVVVVVVVVVVVCVVPVVVVVVVVVVVVVVVVVVVVVVVVVVVVVVVVVVVVVVVVVVVVVVVVVVVVQVVLLVPADDDDCVVDQAFPPPRHGADPVWDWDWDRGSHIGTHTPVVVVVDDPD